Protein AF-A0A966PS85-F1 (afdb_monomer_lite)

Sequence (370 aa):
VWYLRWRVASEVFREHGVLACRRIDIKWQELLPVTHDEASLLFATDIWNHVAYCDAFNFVARSSNVETVVVSPDRNQELSDYRTIINFGLPSQSAKSKLESVLAKISPRPKIVLAGVVQSRAALVAMHLRLGVLPRLWRFSAKLTPQPVDARLRSQLGFSGDSAGGFVEFLSRSISRHLPTVYLEGFNDLLTQTFSENSLTKPPRAIFTNTLLHRSEQFKLWAATFVTRDATKLFSGQHGGGYRVYRYKNWAEIYEHSVADNFLSWSAVANLNKDLSACVQANIKHYKPDFLGNLLVVLGPVTRQQNNFNLGNTHCNSSYYPILKHFLMSLSSETSRSVVVRPKNASAVFKPARVSTEQISEVLGGIKNF

Structure (mmCIF, N/CA/C/O backbone):
data_AF-A0A966PS85-F1
#
_entry.id   AF-A0A966PS85-F1
#
loop_
_atom_site.group_PDB
_atom_site.id
_atom_site.type_symbol
_atom_site.label_atom_id
_atom_site.label_alt_id
_atom_site.label_comp_id
_atom_site.label_asym_id
_atom_site.label_entity_id
_atom_site.label_seq_id
_atom_site.pdbx_PDB_ins_code
_atom_site.Cartn_x
_atom_site.Cartn_y
_atom_site.Cartn_z
_atom_site.occupancy
_atom_site.B_iso_or_equiv
_atom_site.auth_seq_id
_atom_site.auth_comp_id
_atom_site.auth_asym_id
_atom_site.auth_atom_id
_atom_site.pdbx_PDB_model_num
ATOM 1 N N . VAL A 1 1 ? 1.071 -5.052 -12.927 1.00 76.38 1 VAL A N 1
ATOM 2 C CA . VAL A 1 1 ? 2.378 -4.342 -12.950 1.00 76.38 1 VAL A CA 1
ATOM 3 C C . VAL A 1 1 ? 3.387 -5.087 -13.826 1.00 76.38 1 VAL A C 1
ATOM 5 O O . VAL A 1 1 ? 3.696 -4.591 -14.902 1.00 76.38 1 VAL A O 1
ATOM 8 N N . TRP A 1 2 ? 3.837 -6.286 -13.450 1.00 86.81 2 TRP A N 1
ATOM 9 C CA . TRP A 1 2 ? 4.865 -7.041 -14.190 1.00 86.81 2 TRP A CA 1
ATOM 10 C C . TRP A 1 2 ? 4.506 -7.432 -15.627 1.00 86.81 2 TRP A C 1
ATOM 12 O O . TRP A 1 2 ? 5.341 -7.275 -16.512 1.00 86.81 2 TRP A O 1
ATOM 22 N N . TYR A 1 3 ? 3.261 -7.851 -15.877 1.00 87.81 3 TYR A N 1
ATOM 23 C CA . TYR A 1 3 ? 2.811 -8.269 -17.214 1.00 87.81 3 TYR A CA 1
ATOM 24 C C . TYR A 1 3 ? 3.083 -7.223 -18.297 1.00 87.81 3 TYR A C 1
ATOM 26 O O . TYR A 1 3 ? 3.620 -7.552 -19.346 1.00 87.81 3 TYR A O 1
ATOM 34 N N . LEU A 1 4 ? 2.782 -5.951 -18.022 1.00 85.44 4 LEU A N 1
ATOM 35 C CA . LEU A 1 4 ? 3.008 -4.876 -18.983 1.00 85.44 4 LEU A CA 1
ATOM 36 C C . LEU A 1 4 ? 4.489 -4.734 -19.350 1.00 85.44 4 LEU A C 1
ATOM 38 O O . LEU A 1 4 ? 4.809 -4.580 -20.519 1.00 85.44 4 LEU A O 1
ATOM 42 N N . ARG A 1 5 ? 5.392 -4.814 -18.365 1.00 88.88 5 ARG A N 1
ATOM 43 C CA . ARG A 1 5 ? 6.839 -4.681 -18.598 1.00 88.88 5 ARG A CA 1
ATOM 44 C C . ARG A 1 5 ? 7.360 -5.824 -19.449 1.00 88.88 5 ARG A C 1
ATOM 46 O O . ARG A 1 5 ? 8.064 -5.584 -20.421 1.00 88.88 5 ARG A O 1
ATOM 53 N N . TRP A 1 6 ? 6.936 -7.041 -19.120 1.00 92.50 6 TRP A N 1
ATOM 54 C CA . TRP A 1 6 ? 7.235 -8.230 -19.906 1.00 92.50 6 TRP A CA 1
ATOM 55 C C . TRP A 1 6 ? 6.705 -8.124 -21.340 1.00 92.50 6 TRP A C 1
ATOM 57 O O . TRP A 1 6 ? 7.443 -8.397 -22.282 1.00 92.50 6 TRP A O 1
ATOM 67 N N . ARG A 1 7 ? 5.457 -7.671 -21.526 1.00 91.75 7 ARG A N 1
ATOM 68 C CA . ARG A 1 7 ? 4.864 -7.479 -22.858 1.00 91.75 7 ARG A CA 1
ATOM 69 C C . ARG A 1 7 ? 5.585 -6.419 -23.671 1.00 91.75 7 ARG A C 1
ATOM 71 O O . ARG A 1 7 ? 5.927 -6.695 -24.809 1.00 91.75 7 ARG A O 1
ATOM 78 N N . VAL A 1 8 ? 5.842 -5.245 -23.098 1.00 90.19 8 VAL A N 1
ATOM 79 C CA . VAL A 1 8 ? 6.572 -4.171 -23.786 1.00 90.19 8 VAL A CA 1
ATOM 80 C C . VAL A 1 8 ? 7.970 -4.646 -24.176 1.00 90.19 8 VAL A C 1
ATOM 82 O O . VAL A 1 8 ? 8.358 -4.488 -25.325 1.00 90.19 8 VAL A O 1
ATOM 85 N N . ALA A 1 9 ? 8.695 -5.299 -23.264 1.00 91.25 9 ALA A N 1
ATOM 86 C CA . ALA A 1 9 ? 9.996 -5.888 -23.569 1.00 91.25 9 ALA A CA 1
ATOM 87 C C . ALA A 1 9 ? 9.921 -6.932 -24.697 1.00 91.25 9 ALA A C 1
ATOM 89 O O . ALA A 1 9 ? 10.788 -6.955 -25.566 1.00 91.25 9 ALA A O 1
ATOM 90 N N . SER A 1 10 ? 8.868 -7.755 -24.706 1.00 92.38 10 SER A N 1
ATOM 91 C CA . SER A 1 10 ? 8.615 -8.756 -25.750 1.00 92.38 10 SER A CA 1
ATOM 92 C C . SER A 1 10 ? 8.385 -8.125 -27.120 1.00 92.38 10 SER A C 1
ATOM 94 O O . SER A 1 10 ? 8.982 -8.575 -28.092 1.00 92.38 10 SER A O 1
ATOM 96 N N . GLU A 1 11 ? 7.566 -7.073 -27.204 1.00 93.94 11 GLU A N 1
ATOM 97 C CA . GLU A 1 11 ? 7.321 -6.369 -28.470 1.00 93.94 11 GLU A CA 1
ATOM 98 C C . GLU A 1 11 ? 8.575 -5.643 -28.967 1.00 93.94 11 GLU A C 1
ATOM 100 O O . GLU A 1 11 ? 8.929 -5.775 -30.134 1.00 93.94 11 GLU A O 1
ATOM 105 N N . VAL A 1 12 ? 9.305 -4.957 -28.080 1.00 91.69 12 VAL A N 1
ATOM 106 C CA . VAL A 1 12 ? 10.559 -4.273 -28.443 1.00 91.69 12 VAL A CA 1
ATOM 107 C C . VAL A 1 12 ? 11.591 -5.272 -28.965 1.00 91.69 12 VAL A C 1
ATOM 109 O O . VAL A 1 12 ? 12.225 -5.019 -29.986 1.00 91.69 12 VAL A O 1
ATOM 112 N N . PHE A 1 13 ? 11.746 -6.423 -28.305 1.00 92.12 13 PHE A N 1
ATOM 113 C CA . PHE A 1 13 ? 12.649 -7.473 -28.772 1.00 92.12 13 PHE A CA 1
ATOM 114 C C . PHE A 1 13 ? 12.192 -8.073 -30.107 1.00 92.12 13 PHE A C 1
ATOM 116 O O . PHE A 1 13 ? 13.017 -8.321 -30.982 1.00 92.12 13 PHE A O 1
ATOM 123 N N . ARG A 1 14 ? 10.883 -8.276 -30.295 1.00 93.81 14 ARG A N 1
ATOM 124 C CA . ARG A 1 14 ? 10.322 -8.764 -31.561 1.00 93.81 14 ARG A CA 1
ATOM 125 C C . ARG A 1 14 ? 10.614 -7.806 -32.719 1.00 93.81 14 ARG A C 1
ATOM 127 O O . ARG A 1 14 ? 10.895 -8.269 -33.818 1.00 93.81 14 ARG A O 1
ATOM 134 N N . GLU A 1 15 ? 10.516 -6.499 -32.489 1.00 96.00 15 GLU A N 1
ATOM 135 C CA . GLU A 1 15 ? 10.676 -5.477 -33.532 1.00 96.00 15 GLU A CA 1
ATOM 136 C C . GLU A 1 15 ? 12.133 -5.118 -33.817 1.00 96.00 15 GLU A C 1
ATOM 138 O O . GLU A 1 15 ? 12.486 -4.855 -34.965 1.00 96.00 15 GLU A O 1
ATOM 143 N N . HIS A 1 16 ? 12.982 -5.111 -32.790 1.00 92.44 16 HIS A N 1
ATOM 144 C CA . HIS A 1 16 ? 14.336 -4.563 -32.888 1.00 92.44 16 HIS A CA 1
ATOM 145 C C . HIS A 1 16 ? 15.448 -5.567 -32.561 1.00 92.44 16 HIS A C 1
ATOM 147 O O . HIS A 1 16 ? 16.625 -5.234 -32.685 1.00 92.44 16 HIS A O 1
ATOM 153 N N . GLY A 1 17 ? 15.106 -6.790 -32.154 1.00 90.12 17 GLY A N 1
ATOM 154 C CA . GLY A 1 17 ? 16.074 -7.795 -31.729 1.00 90.12 17 GLY A CA 1
ATOM 155 C C . GLY A 1 17 ? 16.783 -7.424 -30.424 1.00 90.12 17 GLY A C 1
ATOM 156 O O . GLY A 1 17 ? 16.231 -6.753 -29.549 1.00 90.12 17 GLY A O 1
ATOM 157 N N . VAL A 1 18 ? 18.019 -7.905 -30.268 1.00 87.12 18 VAL A N 1
ATOM 158 C CA . VAL A 1 18 ? 18.845 -7.615 -29.087 1.00 87.12 18 VAL A CA 1
ATOM 159 C C . VAL A 1 18 ? 19.275 -6.149 -29.113 1.00 87.12 18 VAL A C 1
ATOM 161 O O . VAL A 1 18 ? 19.937 -5.704 -30.046 1.00 87.12 18 VAL A O 1
ATOM 164 N N . LEU A 1 19 ? 18.951 -5.418 -28.047 1.00 83.44 19 LEU A N 1
ATOM 165 C CA . LEU A 1 19 ? 19.358 -4.029 -27.845 1.00 83.44 19 LEU A CA 1
ATOM 166 C C . LEU A 1 19 ? 20.287 -3.904 -26.637 1.00 83.44 19 LEU A C 1
ATOM 168 O O . LEU A 1 19 ? 20.147 -4.630 -25.653 1.00 83.44 19 LEU A O 1
ATOM 172 N N . ALA A 1 20 ? 21.193 -2.928 -26.682 1.00 79.12 20 ALA A N 1
ATOM 173 C CA . ALA A 1 20 ? 21.938 -2.507 -25.502 1.00 79.12 20 ALA A CA 1
ATOM 174 C C . ALA A 1 20 ? 21.003 -1.738 -24.549 1.00 79.12 20 ALA A C 1
ATOM 176 O O . ALA A 1 20 ? 20.472 -0.682 -24.894 1.00 79.12 20 ALA A O 1
ATOM 177 N N . CYS A 1 21 ? 20.809 -2.254 -23.337 1.00 78.00 21 CYS A N 1
ATOM 178 C CA . CYS A 1 21 ? 19.965 -1.675 -22.300 1.00 78.00 21 CYS A CA 1
ATOM 179 C C . CYS A 1 21 ? 20.861 -1.186 -21.164 1.00 78.00 21 CYS A C 1
ATOM 181 O O . CYS A 1 21 ? 21.343 -1.957 -20.337 1.00 78.00 21 CYS A O 1
ATOM 183 N N . ARG A 1 22 ? 21.096 0.124 -21.128 1.00 83.25 22 ARG A N 1
ATOM 184 C CA . ARG A 1 22 ? 21.900 0.750 -20.077 1.00 83.25 22 ARG A CA 1
ATOM 185 C C . ARG A 1 22 ? 21.220 0.568 -18.722 1.00 83.25 22 ARG A C 1
ATOM 187 O O . ARG A 1 22 ? 20.099 1.038 -18.531 1.00 83.25 22 ARG A O 1
ATOM 194 N N . ARG A 1 23 ? 21.898 -0.075 -17.773 1.00 84.56 23 ARG A N 1
ATOM 195 C CA . ARG A 1 23 ? 21.394 -0.297 -16.410 1.00 84.56 23 ARG A CA 1
ATOM 196 C C . ARG A 1 23 ? 22.033 0.716 -15.464 1.00 84.56 23 ARG A C 1
ATOM 198 O O . ARG A 1 23 ? 23.234 0.932 -15.536 1.00 84.56 23 ARG A O 1
ATOM 205 N N . ILE A 1 24 ? 21.245 1.346 -14.596 1.00 83.81 24 ILE A N 1
ATOM 206 C CA . ILE A 1 24 ? 21.790 2.224 -13.547 1.00 83.81 24 ILE A CA 1
ATOM 207 C C . ILE A 1 24 ? 22.489 1.357 -12.492 1.00 83.81 24 ILE A C 1
ATOM 209 O O . ILE A 1 24 ? 21.973 0.290 -12.150 1.00 83.81 24 ILE A O 1
ATOM 213 N N . ASP A 1 25 ? 23.631 1.822 -11.984 1.00 82.12 25 ASP A N 1
ATOM 214 C CA . ASP A 1 25 ? 24.344 1.185 -10.873 1.00 82.12 25 ASP A CA 1
ATOM 215 C C . ASP A 1 25 ? 23.586 1.361 -9.548 1.00 82.12 25 ASP A C 1
ATOM 217 O O . ASP A 1 25 ? 23.755 2.353 -8.839 1.00 82.12 25 ASP A O 1
ATOM 221 N N . ILE A 1 26 ? 22.705 0.407 -9.249 1.00 81.81 26 ILE A N 1
ATOM 222 C CA . ILE A 1 26 ? 21.921 0.350 -8.015 1.00 81.81 26 ILE A CA 1
ATOM 223 C C . ILE A 1 26 ? 22.060 -1.031 -7.385 1.00 81.81 26 ILE A C 1
ATOM 225 O O . ILE A 1 26 ? 21.841 -2.062 -8.036 1.00 81.81 26 ILE A O 1
ATOM 229 N N . LYS A 1 27 ? 22.382 -1.069 -6.090 1.00 85.62 27 LYS A N 1
ATOM 230 C CA . LYS A 1 27 ? 22.511 -2.344 -5.380 1.00 85.62 27 LYS A CA 1
ATOM 231 C C . LYS A 1 27 ? 21.142 -2.991 -5.213 1.00 85.62 27 LYS A C 1
ATOM 233 O O . LYS A 1 27 ? 20.129 -2.325 -5.010 1.00 85.62 27 LYS A O 1
ATOM 238 N N . TRP A 1 28 ? 21.103 -4.322 -5.196 1.00 87.50 28 TRP A N 1
ATOM 239 C CA . TRP A 1 28 ? 19.849 -5.049 -4.974 1.00 87.50 28 TRP A CA 1
ATOM 240 C C . TRP A 1 28 ? 19.178 -4.661 -3.642 1.00 87.50 28 TRP A C 1
ATOM 242 O O . TRP A 1 28 ? 17.966 -4.453 -3.596 1.00 87.50 28 TRP A O 1
ATOM 252 N N . GLN A 1 29 ? 19.977 -4.449 -2.593 1.00 88.50 29 GLN A N 1
ATOM 253 C CA . GLN A 1 29 ? 19.512 -3.933 -1.302 1.00 88.50 29 GLN A CA 1
ATOM 254 C C . GLN A 1 29 ? 18.800 -2.576 -1.417 1.00 88.50 29 GLN A C 1
ATOM 256 O O . GLN A 1 29 ? 17.810 -2.323 -0.733 1.00 88.50 29 GLN A O 1
ATOM 261 N N . GLU A 1 30 ? 19.301 -1.689 -2.274 1.00 82.56 30 GLU A N 1
ATOM 262 C CA . GLU A 1 30 ? 18.762 -0.341 -2.460 1.00 82.56 30 GLU A CA 1
ATOM 263 C C . GLU A 1 30 ? 17.450 -0.371 -3.252 1.00 82.56 30 GLU A C 1
ATOM 265 O O . GLU A 1 30 ? 16.569 0.449 -3.024 1.00 82.56 30 GLU A O 1
ATOM 270 N N . LEU A 1 31 ? 17.264 -1.358 -4.124 1.00 84.38 31 LEU A N 1
ATOM 271 C CA . LEU A 1 31 ? 16.041 -1.516 -4.909 1.00 84.38 31 LEU A CA 1
ATOM 272 C C . LEU A 1 31 ? 14.860 -2.090 -4.107 1.00 84.38 31 LEU A C 1
ATOM 274 O O . LEU A 1 31 ? 13.700 -1.875 -4.475 1.00 84.38 31 LEU A O 1
ATOM 278 N N . LEU A 1 32 ? 15.139 -2.869 -3.059 1.00 88.56 32 LEU A N 1
ATOM 279 C CA . LEU A 1 32 ? 14.120 -3.647 -2.360 1.00 88.56 32 LEU A CA 1
ATOM 280 C C . LEU A 1 32 ? 13.288 -2.803 -1.388 1.00 88.56 32 LEU A C 1
ATOM 282 O O . LEU A 1 32 ? 13.868 -2.179 -0.497 1.00 88.56 32 LEU A O 1
ATOM 286 N N . PRO A 1 33 ? 11.945 -2.821 -1.493 1.00 88.00 33 PRO A N 1
ATOM 287 C CA . PRO A 1 33 ? 11.085 -2.224 -0.479 1.00 88.00 33 PRO A CA 1
ATOM 288 C C . PRO A 1 33 ? 11.189 -2.969 0.857 1.00 88.00 33 PRO A C 1
ATOM 290 O O . PRO A 1 33 ? 11.383 -4.185 0.895 1.00 88.00 33 PRO A O 1
ATOM 293 N N . VAL A 1 34 ? 10.971 -2.261 1.962 1.00 88.56 34 VAL A N 1
ATOM 294 C CA . VAL A 1 34 ? 10.773 -2.863 3.283 1.00 88.56 34 VAL A CA 1
ATOM 295 C C . VAL A 1 34 ? 9.351 -3.394 3.409 1.00 88.56 34 VAL A C 1
ATOM 297 O O . VAL A 1 34 ? 9.162 -4.543 3.790 1.00 88.56 34 VAL A O 1
ATOM 300 N N . THR A 1 35 ? 8.345 -2.590 3.049 1.00 87.12 35 THR A N 1
ATOM 301 C CA . THR A 1 35 ? 6.915 -2.894 3.255 1.00 87.12 35 THR A CA 1
ATOM 302 C C . THR A 1 35 ? 6.120 -2.926 1.947 1.00 87.12 35 THR A C 1
ATOM 304 O O . THR A 1 35 ? 6.597 -2.488 0.899 1.00 87.12 35 THR A O 1
ATOM 307 N N . HIS A 1 36 ? 4.867 -3.398 1.990 1.00 86.62 36 HIS A N 1
ATOM 308 C CA . HIS A 1 36 ? 3.963 -3.270 0.841 1.00 86.62 36 HIS A CA 1
ATOM 309 C C . HIS A 1 36 ? 3.667 -1.802 0.485 1.00 86.62 36 HIS A C 1
ATOM 311 O O . HIS A 1 36 ? 3.583 -1.474 -0.699 1.00 86.62 36 HIS A O 1
ATOM 317 N N . ASP A 1 37 ? 3.513 -0.909 1.472 1.00 78.94 37 ASP A N 1
ATOM 318 C CA . ASP A 1 37 ? 3.241 0.509 1.188 1.00 78.94 37 ASP A CA 1
ATOM 319 C C . ASP A 1 37 ? 4.442 1.165 0.489 1.00 78.94 37 ASP A C 1
ATOM 321 O O . ASP A 1 37 ? 4.257 1.859 -0.513 1.00 78.94 37 ASP A O 1
ATOM 325 N N . GLU A 1 38 ? 5.672 0.853 0.923 1.00 81.25 38 GLU A N 1
ATOM 326 C CA . GLU A 1 38 ? 6.893 1.246 0.209 1.00 81.25 38 GLU A CA 1
ATOM 327 C C . GLU A 1 38 ? 6.918 0.694 -1.210 1.00 81.25 38 GLU A C 1
ATOM 329 O O . GLU A 1 38 ? 7.152 1.454 -2.147 1.00 81.25 38 GLU A O 1
ATOM 334 N N . ALA A 1 39 ? 6.610 -0.591 -1.393 1.00 83.69 39 ALA A N 1
ATOM 335 C CA . ALA A 1 39 ? 6.559 -1.203 -2.716 1.00 83.69 39 ALA A CA 1
ATOM 336 C C . ALA A 1 39 ? 5.582 -0.464 -3.643 1.00 83.69 39 ALA A C 1
ATOM 338 O O . ALA A 1 39 ? 5.932 -0.128 -4.772 1.00 83.69 39 ALA A O 1
ATOM 339 N N . SER A 1 40 ? 4.384 -0.131 -3.150 1.00 76.56 40 SER A N 1
ATOM 340 C CA . SER A 1 40 ? 3.371 0.598 -3.923 1.00 76.56 40 SER A CA 1
ATOM 341 C C . SER A 1 40 ? 3.848 1.983 -4.384 1.00 76.56 40 SER A C 1
ATOM 343 O O . SER A 1 40 ? 3.501 2.433 -5.479 1.00 76.56 40 SER A O 1
ATOM 345 N N . LEU A 1 41 ? 4.687 2.639 -3.578 1.00 75.12 41 LEU A N 1
ATOM 346 C CA . LEU A 1 41 ? 5.268 3.943 -3.874 1.00 75.12 41 LEU A CA 1
ATOM 347 C C . LEU A 1 41 ? 6.494 3.823 -4.789 1.00 75.12 41 LEU A C 1
ATOM 349 O O . LEU A 1 41 ? 6.627 4.617 -5.720 1.00 75.12 41 LEU A O 1
ATOM 353 N N . LEU A 1 42 ? 7.361 2.829 -4.571 1.00 76.25 42 LEU A N 1
ATOM 354 C CA . LEU A 1 42 ? 8.529 2.554 -5.411 1.00 76.25 42 LEU A CA 1
ATOM 355 C C . LEU A 1 42 ? 8.130 2.116 -6.818 1.00 76.25 42 LEU A C 1
ATOM 357 O O . LEU A 1 42 ? 8.712 2.597 -7.777 1.00 76.25 42 LEU A O 1
ATOM 361 N N . PHE A 1 43 ? 7.094 1.292 -6.991 1.00 76.00 43 PHE A N 1
ATOM 362 C CA . PHE A 1 43 ? 6.655 0.850 -8.326 1.00 76.00 43 PHE A CA 1
ATOM 363 C C . PHE A 1 43 ? 6.172 1.991 -9.211 1.00 76.00 43 PHE A C 1
ATOM 365 O O . PHE A 1 43 ? 6.135 1.861 -10.440 1.00 76.00 43 PHE A O 1
ATOM 372 N N . ALA A 1 44 ? 5.808 3.116 -8.602 1.00 71.19 44 ALA A N 1
ATOM 373 C CA . ALA A 1 44 ? 5.544 4.310 -9.356 1.00 71.19 44 ALA A CA 1
ATOM 374 C C . ALA A 1 44 ? 6.842 4.914 -9.908 1.00 71.19 44 ALA A C 1
ATOM 376 O O . ALA A 1 44 ? 6.738 5.528 -10.960 1.00 71.19 44 ALA A O 1
ATOM 377 N N . THR A 1 45 ? 8.002 4.847 -9.236 1.00 73.31 45 THR A N 1
ATOM 378 C CA . THR A 1 45 ? 9.223 5.651 -9.511 1.00 73.31 45 THR A CA 1
ATOM 379 C C . THR A 1 45 ? 9.947 5.273 -10.792 1.00 73.31 45 THR A C 1
ATOM 381 O O . THR A 1 45 ? 9.899 4.131 -11.243 1.00 73.31 45 THR A O 1
ATOM 384 N N . ASP A 1 46 ? 10.631 6.245 -11.392 1.00 76.56 46 ASP A N 1
ATOM 385 C CA . ASP A 1 46 ? 11.340 6.037 -12.654 1.00 76.56 46 ASP A CA 1
ATOM 386 C C . ASP A 1 46 ? 12.537 5.097 -12.462 1.00 76.56 46 ASP A C 1
ATOM 388 O O . ASP A 1 46 ? 12.724 4.204 -13.279 1.00 76.56 46 ASP A O 1
ATOM 392 N N . ILE A 1 47 ? 13.261 5.214 -11.341 1.00 79.56 47 ILE A N 1
ATOM 393 C CA . ILE A 1 47 ? 14.392 4.339 -10.985 1.00 79.56 47 ILE A CA 1
ATOM 394 C C . ILE A 1 47 ? 13.948 2.876 -10.896 1.00 79.56 47 ILE A C 1
ATOM 396 O O . ILE A 1 47 ? 14.532 2.004 -11.538 1.00 79.56 47 ILE A O 1
ATOM 400 N N . TRP A 1 48 ? 12.878 2.593 -10.148 1.00 83.00 48 TRP A N 1
ATOM 401 C CA . TRP A 1 48 ? 12.392 1.222 -10.022 1.00 83.00 48 TRP A CA 1
ATOM 402 C C . TRP A 1 48 ? 11.869 0.693 -11.362 1.00 83.00 48 TRP A C 1
ATOM 404 O O . TRP A 1 48 ? 12.145 -0.445 -11.740 1.00 83.00 48 TRP A O 1
ATOM 414 N N . ASN A 1 49 ? 11.138 1.528 -12.112 1.00 83.25 49 ASN A N 1
ATOM 415 C CA . ASN A 1 49 ? 10.634 1.159 -13.434 1.00 83.25 49 ASN A CA 1
ATOM 416 C C . ASN A 1 49 ? 11.759 0.861 -14.422 1.00 83.25 49 ASN A C 1
ATOM 418 O O . ASN A 1 49 ? 11.646 -0.119 -15.150 1.00 83.25 49 ASN A O 1
ATOM 422 N N . HIS A 1 50 ? 12.821 1.669 -14.429 1.00 86.12 50 HIS A N 1
ATOM 423 C CA . HIS A 1 50 ? 14.013 1.461 -15.248 1.00 86.12 50 HIS A CA 1
ATOM 424 C C . HIS A 1 50 ? 14.570 0.060 -15.026 1.00 86.12 50 HIS A C 1
ATOM 426 O O . HIS A 1 50 ? 14.634 -0.732 -15.961 1.00 86.12 50 HIS A O 1
ATOM 432 N N . VAL A 1 51 ? 14.848 -0.283 -13.765 1.00 87.94 51 VAL A N 1
ATOM 433 C CA . VAL A 1 51 ? 15.372 -1.604 -13.405 1.00 87.94 51 VAL A CA 1
ATOM 434 C C . VAL A 1 51 ? 14.413 -2.724 -13.809 1.00 87.94 51 VAL A C 1
ATOM 436 O O . VAL A 1 51 ? 14.839 -3.719 -14.386 1.00 87.94 51 VAL A O 1
ATOM 439 N N . ALA A 1 52 ? 13.115 -2.552 -13.566 1.00 89.25 52 ALA A N 1
ATOM 440 C CA . ALA A 1 52 ? 12.111 -3.554 -13.901 1.00 89.25 52 ALA A CA 1
ATOM 441 C C . ALA A 1 52 ? 11.960 -3.782 -15.422 1.00 89.25 52 ALA A C 1
ATOM 443 O O . ALA A 1 52 ? 11.681 -4.904 -15.844 1.00 89.25 52 ALA A O 1
ATOM 444 N N . TYR A 1 53 ? 12.136 -2.746 -16.253 1.00 89.62 53 TYR A N 1
ATOM 445 C CA . TYR A 1 53 ? 12.173 -2.887 -17.714 1.00 89.62 53 TYR A CA 1
ATOM 446 C C . TYR A 1 53 ? 13.482 -3.522 -18.197 1.00 89.62 53 TYR A C 1
ATOM 448 O O . TYR A 1 53 ? 13.421 -4.376 -19.079 1.00 89.62 53 TYR A O 1
ATOM 456 N N . CYS A 1 54 ? 14.633 -3.179 -17.602 1.00 89.75 54 CYS A N 1
ATOM 457 C CA . CYS A 1 54 ? 15.902 -3.862 -17.878 1.00 89.75 54 CYS A CA 1
ATOM 458 C C . CYS A 1 54 ? 15.792 -5.364 -17.581 1.00 89.75 54 CYS A C 1
ATOM 460 O O . CYS A 1 54 ? 16.120 -6.187 -18.430 1.00 89.75 54 CYS A O 1
ATOM 462 N N . ASP A 1 55 ? 15.268 -5.726 -16.405 1.00 89.88 55 ASP A N 1
ATOM 463 C CA . ASP A 1 55 ? 15.103 -7.123 -15.996 1.00 89.88 55 ASP A CA 1
ATOM 464 C C . ASP A 1 55 ? 14.129 -7.869 -16.936 1.00 89.88 55 ASP A C 1
ATOM 466 O O . ASP A 1 55 ? 14.391 -9.010 -17.321 1.00 89.88 55 ASP A O 1
ATOM 470 N N . ALA A 1 56 ? 13.043 -7.218 -17.378 1.00 92.19 56 ALA A N 1
ATOM 471 C CA . ALA A 1 56 ? 12.114 -7.782 -18.361 1.00 92.19 56 ALA A CA 1
ATOM 472 C C . ALA A 1 56 ? 12.755 -7.998 -19.740 1.00 92.19 56 ALA A C 1
ATOM 474 O O . ALA A 1 56 ? 12.563 -9.052 -20.346 1.00 92.19 56 ALA A O 1
ATOM 475 N N . PHE A 1 57 ? 13.520 -7.023 -20.234 1.00 91.44 57 PHE A N 1
ATOM 476 C CA . PHE A 1 57 ? 14.188 -7.120 -21.530 1.00 91.44 57 PHE A CA 1
ATOM 477 C C . PHE A 1 57 ? 15.284 -8.185 -21.525 1.00 91.44 57 PHE A C 1
ATOM 479 O O . PHE A 1 57 ? 15.312 -9.024 -22.422 1.00 91.44 57 PHE A O 1
ATOM 486 N N . ASN A 1 58 ? 16.109 -8.232 -20.476 1.00 88.94 58 ASN A N 1
ATOM 487 C CA . ASN A 1 58 ? 17.135 -9.264 -20.306 1.00 88.94 58 ASN A CA 1
ATOM 488 C C . ASN A 1 58 ? 16.524 -10.670 -20.270 1.00 88.94 58 ASN A C 1
ATOM 490 O O . ASN A 1 58 ? 17.057 -11.597 -20.880 1.00 88.94 58 ASN A O 1
ATOM 494 N N . PHE A 1 59 ? 15.378 -10.824 -19.599 1.00 90.81 59 PHE A N 1
ATOM 495 C CA . PHE A 1 59 ? 14.650 -12.089 -19.570 1.00 90.81 59 PHE A CA 1
ATOM 496 C C . PHE A 1 59 ? 14.185 -12.522 -20.970 1.00 90.81 59 PHE A C 1
ATOM 498 O O . PHE A 1 59 ? 14.418 -13.660 -21.372 1.00 90.81 59 PHE A O 1
ATOM 505 N N . VAL A 1 60 ? 13.548 -11.618 -21.721 1.00 91.44 60 VAL A N 1
ATOM 506 C CA . VAL A 1 60 ? 13.009 -11.907 -23.062 1.00 91.44 60 VAL A CA 1
ATOM 507 C C . VAL A 1 60 ? 14.126 -12.173 -24.074 1.00 91.44 60 VAL A C 1
ATOM 509 O O . VAL A 1 60 ? 14.055 -13.150 -24.816 1.00 91.44 60 VAL A O 1
ATOM 512 N N . ALA A 1 61 ? 15.160 -11.331 -24.096 1.00 88.94 61 ALA A N 1
ATOM 513 C CA . ALA A 1 61 ? 16.247 -11.410 -25.068 1.00 88.94 61 ALA A CA 1
ATOM 514 C C . ALA A 1 61 ? 17.214 -12.579 -24.810 1.00 88.94 61 ALA A C 1
ATOM 516 O O . ALA A 1 61 ? 18.080 -12.838 -25.643 1.00 88.94 61 ALA A O 1
ATOM 517 N N . ARG A 1 62 ? 17.100 -13.262 -23.655 1.00 83.25 62 ARG A N 1
ATOM 518 C CA . ARG A 1 62 ? 18.011 -14.333 -23.199 1.00 83.25 62 ARG A CA 1
ATOM 519 C C . ARG A 1 62 ? 19.494 -13.942 -23.289 1.00 83.25 62 ARG A C 1
ATOM 521 O O . ARG A 1 62 ? 20.351 -14.791 -23.511 1.00 83.25 62 ARG A O 1
ATOM 528 N N . SER A 1 63 ? 19.792 -12.654 -23.135 1.00 67.88 63 SER A N 1
ATOM 529 C CA . SER A 1 63 ? 21.132 -12.096 -23.302 1.00 67.88 63 SER A CA 1
ATOM 530 C C . SER A 1 63 ? 21.682 -11.617 -21.964 1.00 67.88 63 SER A C 1
ATOM 532 O O . SER A 1 63 ? 21.004 -10.901 -21.228 1.00 67.88 63 SER A O 1
ATOM 534 N N . SER A 1 64 ? 22.929 -11.988 -21.673 1.00 56.75 64 SER A N 1
ATOM 535 C CA . SER A 1 64 ? 23.736 -11.453 -20.569 1.00 56.75 64 SER A CA 1
ATOM 536 C C . SER A 1 64 ? 24.572 -10.230 -20.974 1.00 56.75 64 SER A C 1
ATOM 538 O O . SER A 1 64 ? 25.131 -9.564 -20.110 1.00 56.75 64 SER A O 1
ATOM 540 N N . ASN A 1 65 ? 24.663 -9.904 -22.271 1.00 53.62 65 ASN A N 1
ATOM 541 C CA . ASN A 1 65 ? 25.639 -8.945 -22.827 1.00 53.62 65 ASN A CA 1
ATOM 542 C C . ASN A 1 65 ? 25.212 -7.469 -22.755 1.00 53.62 65 ASN A C 1
ATOM 544 O O . ASN A 1 65 ? 25.697 -6.634 -23.514 1.00 53.62 65 ASN A O 1
ATOM 548 N N . VAL A 1 66 ? 24.258 -7.134 -21.894 1.00 53.72 66 VAL A N 1
ATOM 549 C CA . VAL A 1 66 ? 23.485 -5.895 -22.041 1.00 53.72 66 VAL A CA 1
ATOM 550 C C . VAL A 1 66 ? 23.917 -4.800 -21.057 1.00 53.72 66 VAL A C 1
ATOM 552 O O . VAL A 1 66 ? 23.622 -3.625 -21.268 1.00 53.72 66 VAL A O 1
ATOM 555 N N . GLU A 1 67 ? 24.668 -5.132 -20.011 1.00 60.59 67 GLU A N 1
ATOM 556 C CA . GLU A 1 67 ? 24.915 -4.200 -18.912 1.00 60.59 67 GLU A CA 1
ATOM 557 C C . GLU A 1 67 ? 26.096 -3.262 -19.191 1.00 60.59 67 GLU A C 1
ATOM 559 O O . GLU A 1 67 ? 27.165 -3.361 -18.597 1.00 60.59 67 GLU A O 1
ATOM 564 N N . THR A 1 68 ? 25.888 -2.263 -20.055 1.00 62.59 68 THR A N 1
ATOM 565 C CA . THR A 1 68 ? 26.612 -1.002 -19.847 1.00 62.59 68 THR A CA 1
ATOM 566 C C . THR A 1 68 ? 26.047 -0.379 -18.575 1.00 62.59 68 THR A C 1
ATOM 568 O O . THR A 1 68 ? 24.949 0.189 -18.585 1.00 62.59 68 THR A O 1
ATOM 571 N N . VAL A 1 69 ? 26.771 -0.550 -17.471 1.00 74.44 69 VAL A N 1
ATOM 572 C CA . VAL A 1 69 ? 26.420 0.040 -16.181 1.00 74.44 69 VAL A CA 1
ATOM 573 C C . VAL A 1 69 ? 26.676 1.541 -16.252 1.00 74.44 69 VAL A C 1
ATOM 575 O O . VAL A 1 69 ? 27.792 1.992 -16.504 1.00 74.44 69 VAL A O 1
ATOM 578 N N . VAL A 1 70 ? 25.621 2.326 -16.060 1.00 76.44 70 VAL A N 1
ATOM 579 C CA . VAL A 1 70 ? 25.705 3.780 -15.965 1.00 76.44 70 VAL A CA 1
ATOM 580 C C . VAL A 1 70 ? 25.839 4.137 -14.496 1.00 76.44 70 VAL A C 1
ATOM 582 O O . VAL A 1 70 ? 24.880 4.026 -13.728 1.00 76.44 70 VAL A O 1
ATOM 585 N N . VAL A 1 71 ? 27.032 4.588 -14.118 1.00 74.94 71 VAL A N 1
ATOM 586 C CA . VAL A 1 71 ? 27.272 5.178 -12.802 1.00 74.94 71 VAL A CA 1
ATOM 587 C C . VAL A 1 71 ? 26.666 6.579 -12.802 1.00 74.94 71 VAL A C 1
ATOM 589 O O . VAL A 1 71 ? 27.035 7.426 -13.614 1.00 74.94 71 VAL A O 1
ATOM 592 N N . SER A 1 72 ? 25.704 6.822 -11.914 1.00 69.12 72 SER A N 1
ATOM 593 C CA . SER A 1 72 ? 25.069 8.130 -11.748 1.00 69.12 72 SER A CA 1
ATOM 594 C C . SER A 1 72 ? 24.909 8.430 -10.256 1.00 69.12 72 SER A C 1
ATOM 596 O O . SER A 1 72 ? 23.916 8.012 -9.655 1.00 69.12 72 SER A O 1
ATOM 598 N N . PRO A 1 73 ? 25.877 9.141 -9.643 1.00 68.69 73 PRO A N 1
ATOM 599 C CA . PRO A 1 73 ? 25.815 9.513 -8.229 1.00 68.69 73 PRO A CA 1
ATOM 600 C C . PRO A 1 73 ? 24.517 10.252 -7.867 1.00 68.69 73 PRO A C 1
ATOM 602 O O . PRO A 1 73 ? 23.894 9.937 -6.855 1.00 68.69 73 PRO A O 1
ATOM 605 N N . ASP A 1 74 ? 24.045 11.138 -8.750 1.00 67.75 74 ASP A N 1
ATOM 606 C CA . ASP A 1 74 ? 22.810 11.914 -8.566 1.00 67.75 74 ASP A CA 1
ATOM 607 C C . ASP A 1 74 ? 21.562 11.030 -8.409 1.00 67.75 74 ASP A C 1
ATOM 609 O O . ASP A 1 74 ? 20.669 11.334 -7.619 1.00 67.75 74 ASP A O 1
ATOM 613 N N . ARG A 1 75 ? 21.488 9.902 -9.130 1.00 66.62 75 ARG A N 1
ATOM 614 C CA . ARG A 1 75 ? 20.346 8.972 -9.055 1.00 66.62 75 ARG A CA 1
ATOM 615 C C . ARG A 1 75 ? 20.353 8.140 -7.778 1.00 66.62 75 ARG A C 1
ATOM 617 O O . ARG A 1 75 ? 19.285 7.848 -7.238 1.00 66.62 75 ARG A O 1
ATOM 624 N N . ASN A 1 76 ? 21.538 7.790 -7.282 1.00 67.69 76 ASN A N 1
ATOM 625 C CA . ASN A 1 76 ? 21.680 7.099 -6.001 1.00 67.69 76 ASN A CA 1
ATOM 626 C C . ASN A 1 76 ? 21.281 8.028 -4.847 1.00 67.69 76 ASN A C 1
ATOM 628 O O . ASN A 1 76 ? 20.581 7.602 -3.924 1.00 67.69 76 ASN A O 1
ATOM 632 N N . GLN A 1 77 ? 21.625 9.314 -4.959 1.00 68.44 77 GLN A N 1
ATOM 633 C CA . GLN A 1 77 ? 21.172 10.343 -4.031 1.00 68.44 77 GLN A CA 1
ATOM 634 C C . GLN A 1 77 ? 19.649 10.543 -4.098 1.00 68.44 77 GLN A C 1
ATOM 636 O O . GLN A 1 77 ? 19.008 10.518 -3.055 1.00 68.44 77 GLN A O 1
ATOM 641 N N . GLU A 1 78 ? 19.043 10.619 -5.292 1.00 68.94 78 GLU A N 1
ATOM 642 C CA . GLU A 1 78 ? 17.583 10.767 -5.460 1.00 68.94 78 GLU A CA 1
ATOM 643 C C . GLU A 1 78 ? 16.800 9.653 -4.749 1.00 68.94 78 GLU A C 1
ATOM 645 O O . GLU A 1 78 ? 15.825 9.925 -4.049 1.00 68.94 78 GLU A O 1
ATOM 650 N N . LEU A 1 79 ? 17.221 8.390 -4.896 1.00 69.25 79 LEU A N 1
ATOM 651 C CA . LEU A 1 79 ? 16.568 7.275 -4.210 1.00 69.25 79 LEU A CA 1
ATOM 652 C C . LEU A 1 79 ? 16.775 7.343 -2.694 1.00 69.25 79 LEU A C 1
ATOM 654 O O . LEU A 1 79 ? 15.830 7.106 -1.945 1.00 69.25 79 LEU A O 1
ATOM 658 N N . SER A 1 80 ? 17.988 7.660 -2.240 1.00 70.38 80 SER A N 1
ATOM 659 C CA . SER A 1 80 ? 18.289 7.815 -0.815 1.00 70.38 80 SER A CA 1
ATOM 660 C C . SER A 1 80 ? 17.455 8.934 -0.184 1.00 70.38 80 SER A C 1
ATOM 662 O O . SER A 1 80 ? 16.774 8.703 0.815 1.00 70.38 80 SER A O 1
ATOM 664 N N . ASP A 1 81 ? 17.417 10.109 -0.812 1.00 70.12 81 ASP A N 1
ATOM 665 C CA . ASP A 1 81 ? 16.621 11.265 -0.390 1.00 70.12 81 ASP A CA 1
ATOM 666 C C . ASP A 1 81 ? 15.131 10.940 -0.393 1.00 70.12 81 ASP A C 1
ATOM 668 O O . ASP A 1 81 ? 14.404 11.222 0.556 1.00 70.12 81 ASP A O 1
ATOM 672 N N . TYR A 1 82 ? 14.661 10.248 -1.428 1.00 65.44 82 TYR A N 1
ATOM 673 C CA . TYR A 1 82 ? 13.286 9.774 -1.487 1.00 65.44 82 TYR A CA 1
ATOM 674 C C . TYR A 1 82 ? 12.950 8.860 -0.297 1.00 65.44 82 TYR A C 1
ATOM 676 O O . TYR A 1 82 ? 11.840 8.933 0.232 1.00 65.44 82 TYR A O 1
ATOM 684 N N . ARG A 1 83 ? 13.901 8.048 0.181 1.00 68.75 83 ARG A N 1
ATOM 685 C CA . ARG A 1 83 ? 13.701 7.171 1.341 1.00 68.75 83 ARG A CA 1
ATOM 686 C C . ARG A 1 83 ? 13.823 7.853 2.697 1.00 68.75 83 ARG A C 1
ATOM 688 O O . ARG A 1 83 ? 13.154 7.426 3.636 1.00 68.75 83 ARG A O 1
ATOM 695 N N . THR A 1 84 ? 14.643 8.891 2.821 1.00 66.56 84 THR A N 1
ATOM 696 C CA . THR A 1 84 ? 14.747 9.674 4.063 1.00 66.56 84 THR A CA 1
ATOM 697 C C . THR A 1 84 ? 13.514 10.553 4.272 1.00 66.56 84 THR A C 1
ATOM 699 O O . THR A 1 84 ? 13.036 10.696 5.397 1.00 66.56 84 THR A O 1
ATOM 702 N N . ILE A 1 85 ? 12.970 11.091 3.181 1.00 60.38 85 ILE A N 1
ATOM 703 C CA . ILE A 1 85 ? 11.824 12.002 3.150 1.00 60.38 85 ILE A CA 1
ATOM 704 C C . ILE A 1 85 ? 10.500 11.243 3.303 1.00 60.38 85 ILE A C 1
ATOM 706 O O . ILE A 1 85 ? 9.618 11.627 4.079 1.00 60.38 85 ILE A O 1
ATOM 710 N N . ILE A 1 86 ? 10.334 10.143 2.565 1.00 57.47 86 ILE A N 1
ATOM 711 C CA . ILE A 1 86 ? 9.103 9.360 2.591 1.00 57.47 86 ILE A CA 1
ATOM 712 C C . ILE A 1 86 ? 9.255 8.258 3.626 1.00 57.47 86 ILE A C 1
ATOM 714 O O . ILE A 1 86 ? 9.822 7.205 3.370 1.00 57.47 86 ILE A O 1
ATOM 718 N N . ASN A 1 87 ? 8.668 8.469 4.799 1.00 55.19 87 ASN A N 1
ATOM 719 C CA . ASN A 1 87 ? 8.483 7.435 5.814 1.00 55.19 87 ASN A CA 1
ATOM 720 C C . ASN A 1 87 ? 7.451 6.387 5.325 1.00 55.19 87 ASN A C 1
ATOM 722 O O . ASN A 1 87 ? 6.369 6.312 5.893 1.00 55.19 87 ASN A O 1
ATOM 726 N N . PHE A 1 88 ? 7.720 5.685 4.210 1.00 55.81 88 PHE A N 1
ATOM 727 C CA . PHE A 1 88 ? 6.853 4.865 3.330 1.00 55.81 88 PHE A CA 1
ATOM 728 C C . PHE A 1 88 ? 5.726 4.052 3.981 1.00 55.81 88 PHE A C 1
ATOM 730 O O . PHE A 1 88 ? 5.750 2.820 4.025 1.00 55.81 88 PHE A O 1
ATOM 737 N N . GLY A 1 89 ? 4.740 4.743 4.543 1.00 48.84 89 GLY A N 1
ATOM 738 C CA . GLY A 1 89 ? 3.759 4.100 5.410 1.00 48.84 89 GLY A CA 1
ATOM 739 C C . GLY A 1 89 ? 4.365 3.469 6.665 1.00 48.84 89 GLY A C 1
ATOM 740 O O . GLY A 1 89 ? 3.624 2.855 7.426 1.00 48.84 89 GLY A O 1
ATOM 741 N N . LEU A 1 90 ? 5.670 3.637 6.912 1.00 50.81 90 LEU A N 1
ATOM 742 C CA . LEU A 1 90 ? 6.271 3.323 8.193 1.00 50.81 90 LEU A CA 1
ATOM 743 C C . LEU A 1 90 ? 5.623 4.272 9.202 1.00 50.81 90 LEU A C 1
ATOM 745 O O . LEU A 1 90 ? 5.634 5.489 9.013 1.00 50.81 90 LEU A O 1
ATOM 749 N N . PRO A 1 91 ? 4.967 3.759 10.240 1.00 51.59 91 PRO A N 1
ATOM 750 C CA . PRO A 1 91 ? 4.342 4.626 11.216 1.00 51.59 91 PRO A CA 1
ATOM 751 C C . PRO A 1 91 ? 5.412 5.498 11.877 1.00 51.59 91 PRO A C 1
ATOM 753 O O . PRO A 1 91 ? 6.507 5.021 12.182 1.00 51.59 91 PRO A O 1
ATOM 756 N N . SER A 1 92 ? 5.120 6.778 12.123 1.00 54.31 92 SER A N 1
ATOM 757 C CA . SER A 1 92 ? 5.962 7.530 13.048 1.00 54.31 92 SER A CA 1
ATOM 758 C C . SER A 1 92 ? 5.837 6.869 14.419 1.00 54.31 92 SER A C 1
ATOM 760 O O . SER A 1 92 ? 4.734 6.730 14.964 1.00 54.31 92 SER A O 1
ATOM 762 N N . GLN A 1 93 ? 6.968 6.415 14.961 1.00 61.31 93 GLN A N 1
ATOM 763 C CA . GLN A 1 93 ? 6.992 5.900 16.320 1.00 61.31 93 GLN A CA 1
ATOM 764 C C . GLN A 1 93 ? 6.488 7.009 17.237 1.00 61.31 93 GLN A C 1
ATOM 766 O O . GLN A 1 93 ? 7.027 8.114 17.274 1.00 61.31 93 GLN A O 1
ATOM 771 N N . SER A 1 94 ? 5.407 6.728 17.947 1.00 63.84 94 SER A N 1
ATOM 772 C CA . SER A 1 94 ? 4.839 7.653 18.912 1.00 63.84 94 SER A CA 1
ATOM 773 C C . SER A 1 94 ? 4.553 6.875 20.178 1.00 63.84 94 SER A C 1
ATOM 775 O O . SER A 1 94 ? 3.807 5.892 20.163 1.00 63.84 94 SER A O 1
ATOM 777 N N . ALA A 1 95 ? 5.152 7.312 21.285 1.00 68.56 95 ALA A N 1
ATOM 778 C CA . ALA A 1 95 ? 4.933 6.682 22.575 1.00 68.56 95 ALA A CA 1
ATOM 779 C C . ALA A 1 95 ? 3.435 6.699 22.918 1.00 68.56 95 ALA A C 1
ATOM 781 O O . ALA A 1 95 ? 2.730 7.689 22.668 1.00 68.56 95 ALA A O 1
ATOM 782 N N . LYS A 1 96 ? 2.943 5.589 23.478 1.00 74.50 96 LYS A N 1
ATOM 783 C CA . LYS A 1 96 ? 1.584 5.523 24.021 1.00 74.50 96 LYS A CA 1
ATOM 784 C C . LYS A 1 96 ? 1.457 6.555 25.132 1.00 74.50 96 LYS A C 1
ATOM 786 O O . LYS A 1 96 ? 2.334 6.668 25.988 1.00 74.50 96 LYS A O 1
ATOM 791 N N . SER A 1 97 ? 0.354 7.297 25.147 1.00 81.81 97 SER A N 1
ATOM 792 C CA . SER A 1 97 ? 0.094 8.196 26.274 1.00 81.81 97 SER A CA 1
ATOM 793 C C . SER A 1 97 ? -0.140 7.391 27.564 1.00 81.81 97 SER A C 1
ATOM 795 O O . SER A 1 97 ? -0.489 6.203 27.527 1.00 81.81 97 SER A O 1
ATOM 797 N N . LYS A 1 98 ? 0.018 8.031 28.733 1.00 85.25 98 LYS A N 1
ATOM 798 C CA . LYS A 1 98 ? -0.318 7.401 30.026 1.00 85.25 98 LYS A CA 1
ATOM 799 C C . LYS A 1 98 ? -1.771 6.914 30.035 1.00 85.25 98 LYS A C 1
ATOM 801 O O . LYS A 1 98 ? -2.030 5.787 30.445 1.00 85.25 98 LYS A O 1
ATOM 806 N N . LEU A 1 99 ? -2.691 7.725 29.508 1.00 85.56 99 LEU A N 1
ATOM 807 C CA . LEU A 1 99 ? -4.108 7.383 29.393 1.00 85.56 99 LEU A CA 1
ATOM 808 C C . LEU A 1 99 ? -4.330 6.138 28.525 1.00 85.56 99 LEU A C 1
ATOM 810 O O . LEU A 1 99 ? -5.023 5.219 28.944 1.00 85.56 99 LEU A O 1
ATOM 814 N N . GLU A 1 100 ? -3.704 6.063 27.349 1.00 84.94 100 GLU A N 1
ATOM 815 C CA . GLU A 1 100 ? -3.795 4.882 26.476 1.00 84.94 100 GLU A CA 1
ATOM 816 C C . GLU A 1 100 ? -3.264 3.619 27.156 1.00 84.94 100 GLU A C 1
ATOM 818 O O . GLU A 1 100 ? -3.860 2.548 27.038 1.00 84.94 100 GLU A O 1
ATOM 823 N N . SER A 1 101 ? -2.163 3.750 27.895 1.00 85.19 101 SER A N 1
ATOM 824 C CA . SER A 1 101 ? -1.558 2.640 28.633 1.00 85.19 101 SER A CA 1
ATOM 825 C C . SER A 1 101 ? -2.478 2.138 29.748 1.00 85.19 101 SER A C 1
ATOM 827 O O . SER A 1 101 ? -2.620 0.932 29.934 1.00 85.19 101 SER A O 1
ATOM 829 N N . VAL A 1 102 ? -3.141 3.051 30.463 1.00 87.44 102 VAL A N 1
ATOM 830 C CA . VAL A 1 102 ? -4.136 2.716 31.492 1.00 87.44 102 VAL A CA 1
ATOM 831 C C . VAL A 1 102 ? -5.364 2.053 30.864 1.00 87.44 102 VAL A C 1
ATOM 833 O O . VAL A 1 102 ? -5.766 0.979 31.307 1.00 87.44 102 VAL A O 1
ATOM 836 N N . LEU A 1 103 ? -5.915 2.616 29.786 1.00 87.19 103 LEU A N 1
ATOM 837 C CA . LEU A 1 103 ? -7.074 2.051 29.084 1.00 87.19 103 LEU A CA 1
ATOM 838 C C . LEU A 1 103 ? -6.789 0.643 28.539 1.00 87.19 103 LEU A C 1
ATOM 840 O O . LEU A 1 103 ? -7.640 -0.240 28.640 1.00 87.19 103 LEU A O 1
ATOM 844 N N . ALA A 1 104 ? -5.580 0.399 28.024 1.00 85.62 104 ALA A N 1
ATOM 845 C CA . ALA A 1 104 ? -5.162 -0.928 27.575 1.00 85.62 104 ALA A CA 1
ATOM 846 C C . ALA A 1 104 ? -5.085 -1.951 28.724 1.00 85.62 104 ALA A C 1
ATOM 848 O O . ALA A 1 104 ? -5.419 -3.116 28.514 1.00 85.62 104 ALA A O 1
ATOM 849 N N . LYS A 1 105 ? -4.691 -1.521 29.932 1.00 86.88 105 LYS A N 1
ATOM 850 C CA . LYS A 1 105 ? -4.656 -2.375 31.132 1.00 86.88 105 LYS A CA 1
ATOM 851 C C . LYS A 1 105 ? -6.050 -2.674 31.687 1.00 86.88 105 LYS A C 1
ATOM 853 O O . LYS A 1 105 ? -6.288 -3.794 32.121 1.00 86.88 105 LYS A O 1
ATOM 858 N N . ILE A 1 106 ? -6.963 -1.700 31.659 1.00 87.56 106 ILE A N 1
ATOM 859 C CA . ILE A 1 106 ? -8.343 -1.852 32.157 1.00 87.56 106 ILE A CA 1
ATOM 860 C C . ILE A 1 106 ? -9.204 -2.659 31.172 1.00 87.56 106 ILE A C 1
ATOM 862 O O . ILE A 1 106 ? -10.091 -3.404 31.582 1.00 87.56 106 ILE A O 1
ATOM 866 N N . SER A 1 107 ? -8.922 -2.563 29.868 1.00 85.31 107 SER A N 1
ATOM 867 C CA . SER A 1 107 ? -9.598 -3.333 28.818 1.00 85.31 107 SER A CA 1
ATOM 868 C C . SER A 1 107 ? -8.640 -4.292 28.088 1.00 85.31 107 SER A C 1
ATOM 870 O O . SER A 1 107 ? -8.367 -4.125 26.893 1.00 85.31 107 SER A O 1
ATOM 872 N N . PRO A 1 108 ? -8.128 -5.336 28.773 1.00 83.75 108 PRO A N 1
ATOM 873 C CA . PRO A 1 108 ? -7.191 -6.289 28.176 1.00 83.75 108 PRO A CA 1
ATOM 874 C C . PRO A 1 108 ? -7.884 -7.299 27.244 1.00 83.75 108 PRO A C 1
ATOM 876 O O . PRO A 1 108 ? -7.212 -8.075 26.566 1.00 83.75 108 PRO A O 1
ATOM 879 N N . ARG A 1 109 ? -9.227 -7.328 27.239 1.00 88.94 109 ARG A N 1
ATOM 880 C CA . ARG A 1 109 ? -10.073 -8.281 26.495 1.00 88.94 109 ARG A CA 1
ATOM 881 C C . ARG A 1 109 ? -11.243 -7.569 25.798 1.00 88.94 109 ARG A C 1
ATOM 883 O O . ARG A 1 109 ? -12.404 -7.792 26.149 1.00 88.94 109 ARG A O 1
ATOM 890 N N . PRO A 1 110 ? -10.961 -6.659 24.860 1.00 90.62 110 PRO A N 1
ATOM 891 C CA . PRO A 1 110 ? -11.999 -5.918 24.164 1.00 90.62 110 PRO A CA 1
ATOM 892 C C . PRO A 1 110 ? -12.814 -6.869 23.282 1.00 90.62 110 PRO A C 1
ATOM 894 O O . PRO A 1 110 ? -12.260 -7.632 22.497 1.00 90.62 110 PRO A O 1
ATOM 897 N N . LYS A 1 111 ? -14.147 -6.816 23.396 1.00 93.19 111 LYS A N 1
ATOM 898 C CA . LYS A 1 111 ? -15.048 -7.626 22.554 1.00 93.19 111 LYS A CA 1
ATOM 899 C C . LYS A 1 111 ? -14.968 -7.217 21.082 1.00 93.19 111 LYS A C 1
ATOM 901 O O . LYS A 1 111 ? -15.163 -8.062 20.216 1.00 93.19 111 LYS A O 1
ATOM 906 N N . ILE A 1 112 ? -14.710 -5.938 20.816 1.00 95.00 112 ILE A N 1
ATOM 907 C CA . ILE A 1 112 ? -14.598 -5.355 19.479 1.00 95.00 112 ILE A CA 1
ATOM 908 C C . ILE A 1 112 ? -13.360 -4.465 19.440 1.00 95.00 112 ILE A C 1
ATOM 910 O O . ILE A 1 112 ? -13.102 -3.714 20.382 1.00 95.00 112 ILE A O 1
ATOM 914 N N . VAL A 1 113 ? -12.611 -4.546 18.345 1.00 95.19 113 VAL A N 1
ATOM 915 C CA . VAL A 1 113 ? -11.436 -3.714 18.081 1.00 95.19 113 VAL A CA 1
ATOM 916 C C . VAL A 1 113 ? -11.725 -2.765 16.927 1.00 95.19 113 VAL A C 1
ATOM 918 O O . VAL A 1 113 ? -12.077 -3.206 15.838 1.00 95.19 113 VAL A O 1
ATOM 921 N N . LEU A 1 114 ? -11.557 -1.463 17.165 1.00 94.12 114 LEU A N 1
ATOM 922 C CA . LEU A 1 114 ? -11.653 -0.415 16.149 1.00 94.12 114 LEU A CA 1
ATOM 923 C C . LEU A 1 114 ? -10.249 0.144 15.882 1.00 94.12 114 LEU A C 1
ATOM 925 O O . LEU A 1 114 ? -9.720 0.894 16.701 1.00 94.12 114 LEU A O 1
ATOM 929 N N . ALA A 1 115 ? -9.633 -0.216 14.755 1.00 92.19 115 ALA A N 1
ATOM 930 C CA . ALA A 1 115 ? -8.240 0.128 14.465 1.00 92.19 115 ALA A CA 1
ATOM 931 C C . ALA A 1 115 ? -8.086 0.855 13.121 1.00 92.19 115 ALA A C 1
ATOM 933 O O . ALA A 1 115 ? -8.572 0.397 12.092 1.00 92.19 115 ALA A O 1
ATOM 934 N N . GLY A 1 116 ? -7.399 2.004 13.124 1.00 89.62 116 GLY A N 1
ATOM 935 C CA . GLY A 1 116 ? -7.209 2.850 11.933 1.00 89.62 116 GLY A CA 1
ATOM 936 C C . GLY A 1 116 ? -8.520 3.233 11.249 1.00 89.62 116 GLY A C 1
ATOM 937 O O . GLY A 1 116 ? -8.649 3.139 10.027 1.00 89.62 116 GLY A O 1
ATOM 938 N N . VAL A 1 117 ? -9.494 3.624 12.070 1.00 89.81 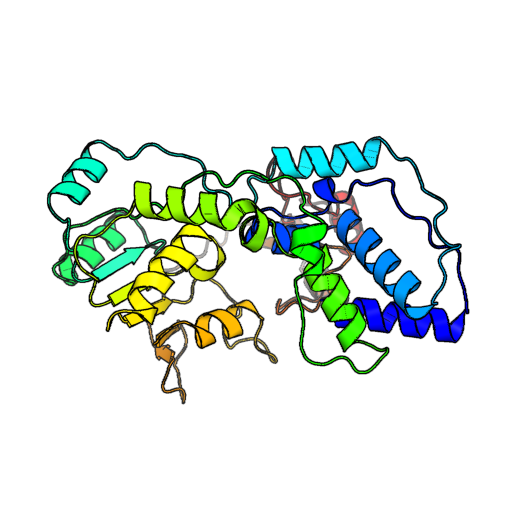117 VAL A N 1
ATOM 939 C CA . VAL A 1 117 ? -10.808 4.108 11.651 1.00 89.81 117 VAL A CA 1
ATOM 940 C C . VAL A 1 117 ? -10.699 5.573 11.235 1.00 89.81 117 VAL A C 1
ATOM 942 O O . VAL A 1 117 ? -10.154 6.391 11.977 1.00 89.81 117 VAL A O 1
ATOM 945 N N . VAL A 1 118 ? -11.231 5.911 10.060 1.00 85.75 118 VAL A N 1
ATOM 946 C CA . VAL A 1 118 ? -11.209 7.281 9.521 1.00 85.75 118 VAL A CA 1
ATOM 947 C C . VAL A 1 118 ? -12.399 8.047 10.093 1.00 85.75 118 VAL A C 1
ATOM 949 O O . VAL A 1 118 ? -13.459 8.115 9.477 1.00 85.75 118 VAL A O 1
ATOM 952 N N . GLN A 1 119 ? -12.241 8.554 11.316 1.00 82.38 119 GLN A N 1
ATOM 953 C CA . GLN A 1 119 ? -13.237 9.337 12.052 1.00 82.38 119 GLN A CA 1
ATOM 954 C C . GLN A 1 119 ? -12.564 10.361 12.975 1.00 82.38 119 GLN A C 1
ATOM 956 O O . GLN A 1 119 ? -11.382 10.241 13.308 1.00 82.38 119 GLN A O 1
ATOM 961 N N . SER A 1 120 ? -13.325 11.359 13.433 1.00 85.00 120 SER A N 1
ATOM 962 C CA . SER A 1 120 ? -12.853 12.263 14.489 1.00 85.00 120 SER A CA 1
ATOM 963 C C . SER A 1 120 ? -12.643 11.501 15.804 1.00 85.00 120 SER A C 1
ATOM 965 O O . SER A 1 120 ? -13.272 10.470 16.053 1.00 85.00 120 SER A O 1
ATOM 967 N N . ARG A 1 121 ? -11.787 12.020 16.696 1.00 84.25 121 ARG A N 1
ATOM 968 C CA . ARG A 1 121 ? -11.537 11.388 18.007 1.00 84.25 121 ARG A CA 1
ATOM 969 C C . ARG A 1 121 ? -12.822 11.235 18.830 1.00 84.25 121 ARG A C 1
ATOM 971 O O . ARG A 1 121 ? -13.030 10.189 19.434 1.00 84.25 121 ARG A O 1
ATOM 978 N N . ALA A 1 122 ? -13.694 12.246 18.814 1.00 88.56 122 ALA A N 1
ATOM 979 C CA . ALA A 1 122 ? -14.974 12.214 19.520 1.00 88.56 122 ALA A CA 1
ATOM 980 C C . ALA A 1 122 ? -15.926 11.158 18.937 1.00 88.56 122 ALA A C 1
ATOM 982 O O . ALA A 1 122 ? -16.510 10.377 19.688 1.00 88.56 122 ALA A O 1
ATOM 983 N N . ALA A 1 123 ? -16.027 11.076 17.606 1.00 88.75 123 ALA A N 1
ATOM 984 C CA . ALA A 1 123 ? -16.822 10.048 16.942 1.00 88.75 123 ALA A CA 1
ATOM 985 C C . ALA A 1 123 ? -16.285 8.643 17.247 1.00 88.75 123 ALA A C 1
ATOM 987 O O . ALA A 1 123 ? -17.060 7.751 17.579 1.00 88.75 123 ALA A O 1
ATOM 988 N N . LEU A 1 124 ? -14.961 8.455 17.233 1.00 89.38 124 LEU A N 1
ATOM 989 C CA . LEU A 1 124 ? -14.341 7.178 17.574 1.00 89.38 124 LEU A CA 1
ATOM 990 C C . LEU A 1 124 ? -14.635 6.767 19.026 1.00 89.38 124 LEU A C 1
ATOM 992 O O . LEU A 1 124 ? -14.956 5.606 19.271 1.00 89.38 124 LEU A O 1
ATOM 996 N N . VAL A 1 125 ? -14.572 7.692 19.988 1.00 91.06 125 VAL A N 1
ATOM 997 C CA . VAL A 1 125 ? -14.977 7.425 21.382 1.00 91.06 125 VAL A CA 1
ATOM 998 C C . VAL A 1 125 ? -16.452 7.024 21.447 1.00 91.06 125 VAL A C 1
ATOM 1000 O O . VAL A 1 125 ? -16.775 6.001 22.048 1.00 91.06 125 VAL A O 1
ATOM 1003 N N . ALA A 1 126 ? -17.339 7.766 20.780 1.00 92.94 126 ALA A N 1
ATOM 1004 C CA . ALA A 1 126 ? -18.763 7.447 20.739 1.00 92.94 126 ALA A CA 1
ATOM 1005 C C . ALA A 1 126 ? -19.035 6.059 20.131 1.00 92.94 126 ALA A C 1
ATOM 1007 O O . ALA A 1 126 ? -19.872 5.321 20.647 1.00 92.94 126 ALA A O 1
ATOM 1008 N N . MET A 1 127 ? -18.306 5.673 19.079 1.00 91.75 127 MET A N 1
ATOM 1009 C CA . MET A 1 127 ? -18.395 4.335 18.484 1.00 91.75 127 MET A CA 1
ATOM 1010 C C . MET A 1 127 ? -18.013 3.243 19.485 1.00 91.75 127 MET A C 1
ATOM 1012 O O . MET A 1 127 ? -18.753 2.273 19.621 1.00 91.75 127 MET A O 1
ATOM 1016 N N . HIS A 1 128 ? -16.904 3.406 20.214 1.00 92.62 128 HIS A N 1
ATOM 1017 C CA . HIS A 1 128 ? -16.501 2.449 21.249 1.00 92.62 128 HIS A CA 1
ATOM 1018 C C . HIS A 1 128 ? -17.601 2.279 22.307 1.00 92.62 128 HIS A C 1
ATOM 1020 O O . HIS A 1 128 ? -18.039 1.160 22.576 1.00 92.62 128 HIS A O 1
ATOM 1026 N N . LEU A 1 129 ? -18.111 3.392 22.843 1.00 93.25 129 LEU A N 1
ATOM 1027 C CA . LEU A 1 129 ? -19.137 3.370 23.887 1.00 93.25 129 LEU A CA 1
ATOM 1028 C C . LEU A 1 129 ? -20.448 2.733 23.404 1.00 93.25 129 LEU A C 1
ATOM 1030 O O . LEU A 1 129 ? -21.013 1.902 24.110 1.00 93.25 129 LEU A O 1
ATOM 1034 N N . ARG A 1 130 ? -20.902 3.046 22.182 1.00 93.75 130 ARG A N 1
ATOM 1035 C CA . ARG A 1 130 ? -22.105 2.432 21.580 1.00 93.75 130 ARG A CA 1
ATOM 1036 C C . ARG A 1 130 ? -21.964 0.930 21.348 1.00 93.75 130 ARG A C 1
ATOM 1038 O O . ARG A 1 130 ? -22.957 0.214 21.359 1.00 93.75 130 ARG A O 1
ATOM 1045 N N . LEU A 1 131 ? -20.739 0.457 21.155 1.00 92.81 131 LEU A N 1
ATOM 1046 C CA . LEU A 1 131 ? -20.413 -0.959 21.017 1.00 92.81 131 LEU A CA 1
ATOM 1047 C C . LEU A 1 131 ? -20.154 -1.648 22.369 1.00 92.81 131 LEU A C 1
ATOM 1049 O O . LEU A 1 131 ? -19.778 -2.821 22.399 1.00 92.81 131 LEU A O 1
ATOM 1053 N N . GLY A 1 132 ? -20.338 -0.938 23.488 1.00 91.25 132 GLY A N 1
ATOM 1054 C CA . GLY A 1 132 ? -20.103 -1.465 24.831 1.00 91.25 132 GLY A CA 1
ATOM 1055 C C . GLY A 1 132 ? -18.637 -1.821 25.086 1.00 91.25 132 GLY A C 1
ATOM 1056 O O . GLY A 1 132 ? -18.352 -2.738 25.859 1.00 91.25 132 GLY A O 1
ATOM 1057 N N . VAL A 1 133 ? -17.703 -1.143 24.411 1.00 91.50 133 VAL A N 1
ATOM 1058 C CA . VAL A 1 133 ? -16.259 -1.312 24.603 1.00 91.50 133 VAL A CA 1
ATOM 1059 C C . VAL A 1 133 ? -15.642 -0.029 25.148 1.00 91.50 133 VAL A C 1
ATOM 1061 O O . VAL A 1 133 ? -16.040 1.080 24.796 1.00 91.50 133 VAL A O 1
ATOM 1064 N N . LEU A 1 134 ? -14.645 -0.172 26.023 1.00 91.44 134 LEU A N 1
ATOM 1065 C CA . LEU A 1 134 ? -13.894 0.981 26.508 1.00 91.44 134 LEU A CA 1
ATOM 1066 C C . LEU A 1 134 ? -13.093 1.595 25.350 1.00 91.44 134 LEU A C 1
ATOM 1068 O O . LEU A 1 134 ? -12.465 0.845 24.593 1.00 91.44 134 LEU A O 1
ATOM 1072 N N . PRO A 1 135 ? -13.088 2.933 25.203 1.00 90.44 135 PRO A N 1
ATOM 1073 C CA . PRO A 1 135 ? -12.281 3.594 24.192 1.00 90.44 135 PRO A CA 1
ATOM 1074 C C . PRO A 1 135 ? -10.814 3.193 24.316 1.00 90.44 135 PRO A C 1
ATOM 1076 O O . PRO A 1 135 ? -10.213 3.322 25.381 1.00 90.44 135 PRO A O 1
ATOM 1079 N N . ARG A 1 136 ? -10.231 2.709 23.220 1.00 86.69 136 ARG A N 1
ATOM 1080 C CA . ARG A 1 136 ? -8.817 2.343 23.159 1.00 86.69 136 ARG A CA 1
ATOM 1081 C C . ARG A 1 136 ? -8.252 2.752 21.811 1.00 86.69 136 ARG A C 1
ATOM 1083 O O . ARG A 1 136 ? -8.817 2.428 20.771 1.00 86.69 136 ARG A O 1
ATOM 1090 N N . LEU A 1 137 ? -7.112 3.438 21.830 1.00 84.94 137 LEU A N 1
ATOM 1091 C CA . LEU A 1 137 ? -6.374 3.710 20.606 1.00 84.94 137 LEU A CA 1
ATOM 1092 C C . LEU A 1 137 ? -5.476 2.516 20.282 1.00 84.94 137 LEU A C 1
ATOM 1094 O O . LEU A 1 137 ? -4.576 2.172 21.049 1.00 84.94 137 LEU A O 1
ATOM 1098 N N . TRP A 1 138 ? -5.728 1.890 19.139 1.00 87.00 138 TRP A N 1
ATOM 1099 C CA . TRP A 1 138 ? -4.911 0.800 18.622 1.00 87.00 138 TRP A CA 1
ATOM 1100 C C . TRP A 1 138 ? -3.822 1.369 17.729 1.00 87.00 138 TRP A C 1
ATOM 1102 O O . TRP A 1 138 ? -4.110 1.915 16.663 1.00 87.00 138 TRP A O 1
ATOM 1112 N N . ARG A 1 139 ? -2.576 1.271 18.194 1.00 84.25 139 ARG A N 1
ATOM 1113 C CA . ARG A 1 139 ? -1.399 1.738 17.464 1.00 84.25 139 ARG A CA 1
ATOM 1114 C C . ARG A 1 139 ? -0.648 0.536 16.926 1.00 84.25 139 ARG A C 1
ATOM 1116 O O . ARG A 1 139 ? -0.256 -0.325 17.699 1.00 84.25 139 ARG A O 1
ATOM 1123 N N . PHE A 1 140 ? -0.452 0.511 15.619 1.00 86.75 140 PHE A N 1
ATOM 1124 C CA . PHE A 1 140 ? 0.412 -0.439 14.931 1.00 86.75 140 PHE A CA 1
ATOM 1125 C C . PHE A 1 140 ? 1.552 0.381 14.353 1.00 86.75 140 PHE A C 1
ATOM 1127 O O . PHE A 1 140 ? 1.492 0.756 13.180 1.00 86.75 140 PHE A O 1
ATOM 1134 N N . SER A 1 141 ? 2.455 0.813 15.245 1.00 75.69 141 SER A N 1
ATOM 1135 C CA . SER A 1 141 ? 3.388 1.907 14.978 1.00 75.69 141 SER A CA 1
ATOM 1136 C C . SER A 1 141 ? 4.877 1.563 15.030 1.00 75.69 141 SER A C 1
ATOM 1138 O O . SER A 1 141 ? 5.703 2.477 15.041 1.00 75.69 141 SER A O 1
ATOM 1140 N N . ALA A 1 142 ? 5.240 0.282 15.083 1.00 73.81 142 ALA A N 1
ATOM 1141 C CA . ALA A 1 142 ? 6.648 -0.082 15.129 1.00 73.81 142 ALA A CA 1
ATOM 1142 C C . ALA A 1 142 ? 7.339 0.281 13.811 1.00 73.81 142 ALA A C 1
ATOM 1144 O O . ALA A 1 142 ? 6.780 0.157 12.716 1.00 73.81 142 ALA A O 1
ATOM 1145 N N . LYS A 1 143 ? 8.583 0.744 13.939 1.00 73.50 143 LYS A N 1
ATOM 1146 C CA . LYS A 1 143 ? 9.423 1.060 12.786 1.00 73.50 143 LYS A CA 1
ATOM 1147 C C . LYS A 1 143 ? 9.971 -0.251 12.246 1.00 73.50 143 LYS A C 1
ATOM 1149 O O . LYS A 1 143 ? 10.829 -0.862 12.875 1.00 73.50 143 LYS A O 1
ATOM 1154 N N . LEU A 1 144 ? 9.491 -0.643 11.075 1.00 79.06 144 LEU A N 1
ATOM 1155 C CA . LEU A 1 144 ? 10.068 -1.748 10.323 1.00 79.06 144 LEU A CA 1
ATOM 1156 C C . LEU A 1 144 ? 11.327 -1.236 9.629 1.00 79.06 144 LEU A C 1
ATOM 1158 O O . LEU A 1 144 ? 11.292 -0.225 8.924 1.00 79.06 144 LEU A O 1
ATOM 1162 N N . THR A 1 145 ? 12.449 -1.894 9.884 1.00 78.38 145 THR A N 1
ATOM 1163 C CA . THR A 1 145 ? 13.749 -1.527 9.325 1.00 78.38 145 THR A CA 1
ATOM 1164 C C . THR A 1 145 ? 14.086 -2.408 8.127 1.00 78.38 145 THR A C 1
ATOM 1166 O O . THR A 1 145 ? 13.682 -3.574 8.102 1.00 78.38 145 THR A O 1
ATOM 1169 N N . PRO A 1 146 ? 14.831 -1.884 7.136 1.00 81.38 146 PRO A N 1
ATOM 1170 C CA . PRO A 1 146 ? 15.380 -2.716 6.078 1.00 81.38 146 PRO A CA 1
ATOM 1171 C C . PRO A 1 146 ? 16.238 -3.832 6.667 1.00 81.38 146 PRO A C 1
ATOM 1173 O O . PRO A 1 146 ? 17.086 -3.571 7.519 1.00 81.38 146 PRO A O 1
ATOM 1176 N N . GLN A 1 147 ? 16.026 -5.052 6.186 1.00 89.31 147 GLN A N 1
ATOM 1177 C CA . GLN A 1 147 ? 16.886 -6.190 6.491 1.00 89.31 147 GLN A CA 1
ATOM 1178 C C . GLN A 1 147 ? 17.856 -6.449 5.332 1.00 89.31 147 GLN A C 1
ATOM 1180 O O . GLN A 1 147 ? 17.498 -6.162 4.178 1.00 89.31 147 GLN A O 1
ATOM 1185 N N . PRO A 1 148 ? 19.062 -6.978 5.612 1.00 93.88 148 PRO A N 1
ATOM 1186 C CA . PRO A 1 148 ? 19.987 -7.420 4.578 1.00 93.88 148 PRO A CA 1
ATOM 1187 C C . PRO A 1 148 ? 19.336 -8.454 3.657 1.00 93.88 148 PRO A C 1
ATOM 1189 O O . PRO A 1 148 ? 18.677 -9.371 4.138 1.00 93.88 148 PRO A O 1
ATOM 1192 N N . VAL A 1 149 ? 19.523 -8.318 2.343 1.00 94.25 149 VAL A N 1
ATOM 1193 C CA . VAL A 1 149 ? 19.011 -9.296 1.372 1.00 94.25 149 VAL A CA 1
ATOM 1194 C C . VAL A 1 149 ? 19.655 -10.657 1.602 1.00 94.25 149 VAL A C 1
ATOM 1196 O O . VAL A 1 149 ? 20.881 -10.773 1.565 1.00 94.25 149 VAL A O 1
ATOM 1199 N N . ASP A 1 150 ? 18.833 -11.698 1.721 1.00 95.31 150 ASP A N 1
ATOM 1200 C CA . ASP A 1 150 ? 19.301 -13.082 1.719 1.00 95.31 150 ASP A CA 1
ATOM 1201 C C . ASP A 1 150 ? 18.983 -13.740 0.368 1.00 95.31 150 ASP A C 1
ATOM 1203 O O . ASP A 1 150 ? 17.867 -14.189 0.091 1.00 95.31 150 ASP A O 1
ATOM 1207 N N . ALA A 1 151 ? 19.995 -13.796 -0.501 1.00 93.31 151 ALA A N 1
ATOM 1208 C CA . ALA A 1 151 ? 19.873 -14.385 -1.831 1.00 93.31 151 ALA A CA 1
ATOM 1209 C C . ALA A 1 151 ? 19.525 -15.884 -1.790 1.00 93.31 151 ALA A C 1
ATOM 1211 O O . ALA A 1 151 ? 18.805 -16.365 -2.666 1.00 93.31 151 ALA A O 1
ATOM 1212 N N . ARG A 1 152 ? 20.015 -16.617 -0.779 1.00 93.75 152 ARG A N 1
ATOM 1213 C CA . ARG A 1 152 ? 19.757 -18.052 -0.616 1.00 93.75 152 ARG A CA 1
ATOM 1214 C C . ARG A 1 152 ? 18.325 -18.286 -0.158 1.00 93.75 152 ARG A C 1
ATOM 1216 O O . ARG A 1 152 ? 17.664 -19.178 -0.674 1.00 93.75 152 ARG A O 1
ATOM 1223 N N . LEU A 1 153 ? 17.834 -17.489 0.783 1.00 93.75 153 LEU A N 1
ATOM 1224 C CA . LEU A 1 153 ? 16.447 -17.573 1.232 1.00 93.75 153 LEU A CA 1
ATOM 1225 C C . LEU A 1 153 ? 15.478 -17.202 0.099 1.00 93.75 153 LEU A C 1
ATOM 1227 O O . LEU A 1 153 ? 14.465 -17.866 -0.102 1.00 93.75 153 LEU A O 1
ATOM 1231 N N . ARG A 1 154 ? 15.814 -16.189 -0.707 1.00 93.06 154 ARG A N 1
ATOM 1232 C CA . ARG A 1 154 ? 15.005 -15.796 -1.873 1.00 93.06 154 ARG A CA 1
ATOM 1233 C C . ARG A 1 154 ? 15.001 -16.831 -2.991 1.00 93.06 154 ARG A C 1
ATOM 1235 O O . ARG A 1 154 ? 13.977 -16.971 -3.655 1.00 93.06 154 ARG A O 1
ATOM 1242 N N . SER A 1 155 ? 16.098 -17.559 -3.213 1.00 89.50 155 SER A N 1
ATOM 1243 C CA . SER A 1 155 ? 16.139 -18.617 -4.235 1.00 89.50 155 SER A CA 1
ATOM 1244 C C . SER A 1 155 ? 15.306 -19.846 -3.864 1.00 89.50 155 SER A C 1
ATOM 1246 O O . SER A 1 155 ? 14.949 -20.622 -4.744 1.00 89.50 155 SER A O 1
ATOM 1248 N N . GLN A 1 156 ? 14.949 -20.000 -2.585 1.00 90.00 156 GLN A N 1
ATOM 1249 C CA . GLN A 1 156 ? 14.050 -21.052 -2.103 1.00 90.00 156 GLN A CA 1
ATOM 1250 C C . GLN A 1 156 ? 12.567 -20.745 -2.349 1.00 90.00 156 GLN A C 1
ATOM 1252 O O . GLN A 1 156 ? 11.731 -21.628 -2.154 1.00 90.00 156 GLN A O 1
ATOM 1257 N N . LEU A 1 157 ? 12.215 -19.524 -2.774 1.00 87.56 157 LEU A N 1
ATOM 1258 C CA . LEU A 1 157 ? 10.848 -19.191 -3.172 1.00 87.56 157 LEU A CA 1
ATOM 1259 C C . LEU A 1 157 ? 10.501 -19.928 -4.473 1.00 87.56 157 LEU A C 1
ATOM 1261 O O . LEU A 1 157 ? 10.777 -19.447 -5.571 1.00 87.56 157 LEU A O 1
ATOM 1265 N N . GLY A 1 158 ? 9.914 -21.115 -4.331 1.00 72.88 158 GLY A N 1
ATOM 1266 C CA . GLY A 1 158 ? 9.383 -21.904 -5.436 1.00 72.88 158 GLY A CA 1
ATOM 1267 C C . GLY A 1 158 ? 7.956 -21.482 -5.777 1.00 72.88 158 GLY A C 1
ATOM 1268 O O . GLY A 1 158 ? 7.090 -21.443 -4.904 1.00 72.88 158 GLY A O 1
ATOM 1269 N N . PHE A 1 159 ? 7.697 -21.203 -7.052 1.00 78.69 159 PHE A N 1
ATOM 1270 C CA . PHE A 1 159 ? 6.349 -20.970 -7.567 1.00 78.69 159 PHE A CA 1
ATOM 1271 C C . PHE A 1 159 ? 5.993 -22.119 -8.509 1.00 78.69 159 PHE A C 1
ATOM 1273 O O . PHE A 1 159 ? 6.589 -22.260 -9.570 1.00 78.69 159 PHE A O 1
ATOM 1280 N N . SER A 1 160 ? 5.040 -22.966 -8.113 1.00 62.03 160 SER A N 1
ATOM 1281 C CA . SER A 1 160 ? 4.603 -24.110 -8.914 1.00 62.03 160 SER A CA 1
ATOM 1282 C C . SER A 1 160 ? 3.862 -23.640 -10.170 1.00 62.03 160 SER A C 1
ATOM 1284 O O . SER A 1 160 ? 2.753 -23.115 -10.109 1.00 62.03 160 SER A O 1
ATOM 1286 N N . GLY A 1 161 ? 4.501 -23.816 -11.324 1.00 56.88 161 GLY A N 1
ATOM 1287 C CA . GLY A 1 161 ? 3.952 -23.439 -12.630 1.00 56.88 161 GLY A CA 1
ATOM 1288 C C . GLY A 1 161 ? 5.000 -23.363 -13.738 1.00 56.88 161 GLY A C 1
ATOM 1289 O O . GLY A 1 161 ? 4.772 -22.669 -14.725 1.00 56.88 161 GLY A O 1
ATOM 1290 N N . ASP A 1 162 ? 6.139 -24.040 -13.561 1.00 51.62 162 ASP A N 1
ATOM 1291 C CA . ASP A 1 162 ? 7.311 -23.976 -14.434 1.00 51.62 162 ASP A CA 1
ATOM 1292 C C . ASP A 1 162 ? 7.040 -24.627 -15.800 1.00 51.62 162 ASP A C 1
ATOM 1294 O O . ASP A 1 162 ? 7.517 -25.713 -16.121 1.00 51.62 162 ASP A O 1
ATOM 1298 N N . SER A 1 163 ? 6.283 -23.944 -16.655 1.00 57.00 163 SER A N 1
ATOM 1299 C CA . SER A 1 163 ? 6.559 -24.020 -18.082 1.00 57.00 163 SER A CA 1
ATOM 1300 C C . SER A 1 163 ? 7.870 -23.275 -18.316 1.00 57.00 163 SER A C 1
ATOM 1302 O O . SER A 1 163 ? 7.968 -22.100 -17.961 1.00 57.00 163 SER A O 1
ATOM 1304 N N . ALA A 1 164 ? 8.872 -23.930 -18.900 1.00 65.19 164 ALA A N 1
ATOM 1305 C CA . ALA A 1 164 ? 10.099 -23.255 -19.305 1.00 65.19 164 ALA A CA 1
ATOM 1306 C C . ALA A 1 164 ? 9.755 -22.095 -20.265 1.00 65.19 164 ALA A C 1
ATOM 1308 O O . ALA A 1 164 ? 9.266 -22.320 -21.373 1.00 65.19 164 ALA A O 1
ATOM 1309 N N . GLY A 1 165 ? 10.004 -20.853 -19.849 1.00 75.25 165 GLY A N 1
ATOM 1310 C CA . GLY A 1 165 ? 9.755 -19.641 -20.622 1.00 75.25 165 GLY A CA 1
ATOM 1311 C C . GLY A 1 165 ? 8.480 -18.864 -20.270 1.00 75.25 165 GLY A C 1
ATOM 1312 O O . GLY A 1 165 ? 7.558 -19.317 -19.594 1.00 75.25 165 GLY A O 1
ATOM 1313 N N . GLY A 1 166 ? 8.408 -17.647 -20.814 1.00 89.25 166 GLY A N 1
ATOM 1314 C CA . GLY A 1 166 ? 7.194 -16.830 -20.832 1.00 89.25 166 GLY A CA 1
ATOM 1315 C C . GLY A 1 166 ? 6.952 -15.984 -19.578 1.00 89.25 166 GLY A C 1
ATOM 1316 O O . GLY A 1 166 ? 7.850 -15.715 -18.782 1.00 89.25 166 GLY A O 1
ATOM 1317 N N . PHE A 1 167 ? 5.714 -15.500 -19.435 1.00 91.56 167 PHE A N 1
ATOM 1318 C CA . PHE A 1 167 ? 5.353 -14.549 -18.380 1.00 91.56 167 PHE A CA 1
ATOM 1319 C C . PHE A 1 167 ? 5.386 -15.160 -16.975 1.00 91.56 167 PHE A C 1
ATOM 1321 O O . PHE A 1 167 ? 5.773 -14.470 -16.037 1.00 91.56 167 PHE A O 1
ATOM 1328 N N . VAL A 1 168 ? 4.978 -16.423 -16.819 1.00 90.38 168 VAL A N 1
ATOM 1329 C CA . VAL A 1 168 ? 4.921 -17.087 -15.506 1.00 90.38 168 VAL A CA 1
ATOM 1330 C C . VAL A 1 168 ? 6.322 -17.207 -14.908 1.00 90.38 168 VAL A C 1
ATOM 1332 O O . VAL A 1 168 ? 6.535 -16.792 -13.770 1.00 90.38 168 VAL A O 1
ATOM 1335 N N . GLU A 1 169 ? 7.298 -17.655 -15.700 1.00 89.75 169 GLU A N 1
ATOM 1336 C CA . GLU A 1 169 ? 8.697 -17.724 -15.272 1.00 89.75 169 GLU A CA 1
ATOM 1337 C C . GLU A 1 169 ? 9.265 -16.328 -14.955 1.00 89.75 169 GLU A C 1
ATOM 1339 O O . GLU A 1 169 ? 9.894 -16.126 -13.913 1.00 89.75 169 GLU A O 1
ATOM 1344 N N . PHE A 1 170 ? 8.998 -15.327 -15.804 1.00 91.81 170 PHE A N 1
ATOM 1345 C CA . PHE A 1 170 ? 9.414 -13.948 -15.533 1.00 91.81 170 PHE A CA 1
ATOM 1346 C C . PHE A 1 170 ? 8.824 -13.406 -14.224 1.00 91.81 170 PHE A C 1
ATOM 1348 O O . PHE A 1 170 ? 9.519 -12.757 -13.436 1.00 91.81 170 PHE A O 1
ATOM 1355 N N . LEU A 1 171 ? 7.533 -13.656 -13.995 1.00 91.81 171 LEU A N 1
ATOM 1356 C CA . LEU A 1 171 ? 6.821 -13.217 -12.803 1.00 91.81 171 LEU A CA 1
ATOM 1357 C C . LEU A 1 171 ? 7.387 -13.886 -11.551 1.00 91.81 171 LEU A C 1
ATOM 1359 O O . LEU A 1 171 ? 7.627 -13.185 -10.574 1.00 91.81 171 LEU A O 1
ATOM 1363 N N . SER A 1 172 ? 7.648 -15.194 -11.600 1.00 90.06 172 SER A N 1
ATOM 1364 C CA . SER A 1 172 ? 8.292 -15.952 -10.521 1.00 90.06 172 SER A CA 1
ATOM 1365 C C . SER A 1 172 ? 9.628 -15.311 -10.116 1.00 90.06 172 SER A C 1
ATOM 1367 O O . SER A 1 172 ? 9.799 -14.885 -8.970 1.00 90.06 172 SER A O 1
ATOM 1369 N N . ARG A 1 173 ? 10.522 -15.075 -11.091 1.00 89.75 173 ARG A N 1
ATOM 1370 C CA . ARG A 1 173 ? 11.811 -14.392 -10.863 1.00 89.75 173 ARG A CA 1
ATOM 1371 C C . ARG A 1 173 ? 11.632 -12.980 -10.298 1.00 89.75 173 ARG A C 1
ATOM 1373 O O . ARG A 1 173 ? 12.357 -12.572 -9.390 1.00 89.75 173 ARG A O 1
ATOM 1380 N N . SER A 1 174 ? 10.656 -12.236 -10.815 1.00 91.69 174 SER A N 1
ATOM 1381 C CA . SER A 1 174 ? 10.362 -10.868 -10.381 1.00 91.69 174 SER A CA 1
ATOM 1382 C C . SER A 1 174 ? 9.813 -10.808 -8.955 1.00 91.69 174 SER A C 1
ATOM 1384 O O . SER A 1 174 ? 10.187 -9.911 -8.202 1.00 91.69 174 SER A O 1
ATOM 1386 N N . ILE A 1 175 ? 8.964 -11.755 -8.544 1.00 90.88 175 ILE A N 1
ATOM 1387 C CA . ILE A 1 175 ? 8.467 -11.822 -7.166 1.00 90.88 175 ILE A CA 1
ATOM 1388 C C . ILE A 1 175 ? 9.638 -12.083 -6.222 1.00 90.88 175 ILE A C 1
ATOM 1390 O O . ILE A 1 175 ? 9.860 -11.272 -5.326 1.00 90.88 175 ILE A O 1
ATOM 1394 N N . SER A 1 176 ? 10.449 -13.120 -6.454 1.00 90.25 176 SER A N 1
ATOM 1395 C CA . SER A 1 176 ? 11.599 -13.419 -5.587 1.00 90.25 176 SER A CA 1
ATOM 1396 C C . SER A 1 176 ? 12.581 -12.247 -5.496 1.00 90.25 176 SER A C 1
ATOM 1398 O O . SER A 1 176 ? 13.098 -11.937 -4.420 1.00 90.25 176 SER A O 1
ATOM 1400 N N . ARG A 1 177 ? 12.794 -11.529 -6.606 1.00 89.38 177 ARG A N 1
ATOM 1401 C CA . ARG A 1 177 ? 13.713 -10.386 -6.677 1.00 89.38 177 ARG A CA 1
ATOM 1402 C C . ARG A 1 177 ? 13.182 -9.102 -6.042 1.00 89.38 177 ARG A C 1
ATOM 1404 O O . ARG A 1 177 ? 13.999 -8.304 -5.592 1.00 89.38 177 ARG A O 1
ATOM 1411 N N . HIS A 1 178 ? 11.867 -8.885 -6.006 1.00 90.69 178 HIS A N 1
ATOM 1412 C CA . HIS A 1 178 ? 11.269 -7.611 -5.578 1.00 90.69 178 HIS A CA 1
ATOM 1413 C C . HIS A 1 178 ? 10.333 -7.710 -4.365 1.00 90.69 178 HIS A C 1
ATOM 1415 O O . HIS A 1 178 ? 9.787 -6.687 -3.945 1.00 90.69 178 HIS A O 1
ATOM 1421 N N . LEU A 1 179 ? 10.133 -8.905 -3.796 1.00 91.94 179 LEU A N 1
ATOM 1422 C CA . LEU A 1 179 ? 9.311 -9.092 -2.601 1.00 91.94 179 LEU A CA 1
ATOM 1423 C C . LEU A 1 179 ? 9.845 -8.225 -1.445 1.00 91.94 179 LEU A C 1
ATOM 1425 O O . LEU A 1 179 ? 11.050 -8.298 -1.170 1.00 91.94 179 LEU A O 1
ATOM 1429 N N . PRO A 1 180 ? 8.985 -7.442 -0.761 1.00 92.50 180 PRO A N 1
ATOM 1430 C CA . PRO A 1 180 ? 9.402 -6.637 0.378 1.00 92.50 180 PRO A CA 1
ATOM 1431 C C . PRO A 1 180 ? 10.106 -7.454 1.461 1.00 92.50 180 PRO A C 1
ATOM 1433 O O . PRO A 1 180 ? 9.660 -8.554 1.792 1.00 92.50 180 PRO A O 1
ATOM 1436 N N . THR A 1 181 ? 11.184 -6.908 2.025 1.00 93.62 181 THR A N 1
ATOM 1437 C CA . THR A 1 181 ? 12.038 -7.641 2.978 1.00 93.62 181 THR A CA 1
ATOM 1438 C C . THR A 1 181 ? 11.304 -8.026 4.259 1.00 93.62 181 THR A C 1
ATOM 1440 O O . THR A 1 181 ? 11.594 -9.071 4.832 1.00 93.62 181 THR A O 1
ATOM 1443 N N . VAL A 1 182 ? 10.284 -7.267 4.681 1.00 92.94 182 VAL A N 1
ATOM 1444 C CA . VAL A 1 182 ? 9.479 -7.602 5.870 1.00 92.94 182 VAL A CA 1
ATOM 1445 C C . VAL A 1 182 ? 8.778 -8.966 5.769 1.00 92.94 182 VAL A C 1
ATOM 1447 O O . VAL A 1 182 ? 8.476 -9.575 6.790 1.00 92.94 182 VAL A O 1
ATOM 1450 N N . TYR A 1 183 ? 8.513 -9.465 4.558 1.00 93.44 183 TYR A N 1
ATOM 1451 C CA . TYR A 1 183 ? 7.820 -10.742 4.358 1.00 93.44 183 TYR A CA 1
ATOM 1452 C C . TYR A 1 183 ? 8.740 -11.956 4.330 1.00 93.44 183 TYR A C 1
ATOM 1454 O O . TYR A 1 183 ? 8.242 -13.078 4.295 1.00 93.44 183 TYR A O 1
ATOM 1462 N N . LEU A 1 184 ? 10.055 -11.744 4.314 1.00 94.38 184 LEU A N 1
ATOM 1463 C CA . LEU A 1 184 ? 11.025 -12.820 4.205 1.00 94.38 184 LEU A CA 1
ATOM 1464 C C . LEU A 1 184 ? 12.125 -12.637 5.249 1.00 94.38 184 LEU A C 1
ATOM 1466 O O . LEU A 1 184 ? 12.056 -13.242 6.315 1.00 94.38 184 LEU A O 1
ATOM 1470 N N . GLU A 1 185 ? 13.083 -11.748 5.002 1.00 95.75 185 GLU A N 1
ATOM 1471 C CA . GLU A 1 185 ? 14.206 -11.524 5.915 1.00 95.75 185 GLU A CA 1
ATOM 1472 C C . GLU A 1 185 ? 13.768 -10.887 7.246 1.00 95.75 185 GLU A C 1
ATOM 1474 O O . GLU A 1 185 ? 14.284 -11.224 8.307 1.00 95.75 185 GLU A O 1
ATOM 1479 N N . GLY A 1 186 ? 12.776 -9.993 7.213 1.00 94.31 186 GLY A N 1
ATOM 1480 C CA . GLY A 1 186 ? 12.272 -9.255 8.377 1.00 94.31 186 GLY A CA 1
ATOM 1481 C C . GLY A 1 186 ? 11.050 -9.856 9.054 1.00 94.31 186 GLY A C 1
ATOM 1482 O O . GLY A 1 186 ? 10.453 -9.199 9.909 1.00 94.31 186 GLY A O 1
ATOM 1483 N N . PHE A 1 187 ? 10.646 -11.073 8.689 1.00 94.38 187 PHE A N 1
ATOM 1484 C CA . PHE A 1 187 ? 9.382 -11.627 9.171 1.00 94.38 187 PHE A CA 1
ATOM 1485 C C . PHE A 1 187 ? 9.389 -11.901 10.685 1.00 94.38 187 PHE A C 1
ATOM 1487 O O . PHE A 1 187 ? 8.410 -11.609 11.374 1.00 94.38 187 PHE A O 1
ATOM 1494 N N . ASN A 1 188 ? 10.508 -12.390 11.229 1.00 93.50 188 ASN A N 1
ATOM 1495 C CA . ASN A 1 188 ? 10.657 -12.619 12.673 1.00 93.50 188 ASN A CA 1
ATOM 1496 C C . ASN A 1 188 ? 10.620 -11.313 13.482 1.00 93.50 188 ASN A C 1
ATOM 1498 O O . ASN A 1 188 ? 10.002 -11.260 14.552 1.00 93.50 188 ASN A O 1
ATOM 1502 N N . ASP A 1 189 ? 11.217 -10.243 12.955 1.00 91.75 189 ASP A N 1
ATOM 1503 C CA . ASP A 1 189 ? 11.152 -8.916 13.569 1.00 91.75 189 ASP A CA 1
ATOM 1504 C C . ASP A 1 189 ? 9.719 -8.381 13.540 1.00 91.75 189 ASP A C 1
ATOM 1506 O O . ASP A 1 189 ? 9.218 -7.895 14.558 1.00 91.75 189 ASP A O 1
ATOM 1510 N N . LEU A 1 190 ? 9.021 -8.537 12.408 1.00 92.00 190 LEU A N 1
ATOM 1511 C CA . LEU A 1 190 ? 7.614 -8.163 12.281 1.00 92.00 190 LEU A CA 1
ATOM 1512 C C . LEU A 1 190 ? 6.748 -8.902 13.311 1.00 92.00 190 LEU A C 1
ATOM 1514 O O . LEU A 1 190 ? 5.929 -8.263 13.977 1.00 92.00 190 LEU A O 1
ATOM 1518 N N . LEU A 1 191 ? 6.931 -10.217 13.473 1.00 92.44 191 LEU A N 1
ATOM 1519 C CA . LEU A 1 191 ? 6.245 -11.023 14.489 1.00 92.44 191 LEU A CA 1
ATOM 1520 C C . LEU A 1 191 ? 6.492 -10.465 15.894 1.00 92.44 191 LEU A C 1
ATOM 1522 O O . LEU A 1 191 ? 5.543 -10.119 16.603 1.00 92.44 191 LEU A O 1
ATOM 1526 N N . THR A 1 192 ? 7.760 -10.321 16.273 1.00 91.06 192 THR A N 1
ATOM 1527 C CA . THR A 1 192 ? 8.163 -9.870 17.612 1.00 91.06 192 THR A CA 1
ATOM 1528 C C . THR A 1 192 ? 7.597 -8.485 17.932 1.00 91.06 192 THR A C 1
ATOM 1530 O O . THR A 1 192 ? 6.975 -8.285 18.978 1.00 91.06 192 THR A O 1
ATOM 1533 N N . GLN A 1 193 ? 7.737 -7.530 17.010 1.00 88.31 193 GLN A N 1
ATOM 1534 C CA . GLN A 1 193 ? 7.255 -6.158 17.187 1.00 88.31 193 GLN A CA 1
ATOM 1535 C C . GLN A 1 193 ? 5.725 -6.058 17.203 1.00 88.31 193 GLN A C 1
ATOM 1537 O O . GLN A 1 193 ? 5.157 -5.222 17.902 1.00 88.31 193 GLN A O 1
ATOM 1542 N N . THR A 1 194 ? 5.026 -6.889 16.428 1.00 90.19 194 THR A N 1
ATOM 1543 C CA . THR A 1 194 ? 3.556 -6.870 16.369 1.00 90.19 194 THR A CA 1
ATOM 1544 C C . THR A 1 194 ? 2.933 -7.248 17.712 1.00 90.19 194 THR A C 1
ATOM 1546 O O . THR A 1 194 ? 1.988 -6.596 18.174 1.00 90.19 194 THR A O 1
ATOM 1549 N N . PHE A 1 195 ? 3.471 -8.279 18.365 1.00 89.19 195 PHE A N 1
ATOM 1550 C CA . PHE A 1 195 ? 2.898 -8.812 19.600 1.00 89.19 195 PHE A CA 1
ATOM 1551 C C . PHE A 1 195 ? 3.462 -8.183 20.878 1.00 89.19 195 PHE A C 1
ATOM 1553 O O . PHE A 1 195 ? 2.802 -8.272 21.914 1.00 89.19 195 PHE A O 1
ATOM 1560 N N . SER A 1 196 ? 4.593 -7.471 20.820 1.00 85.44 196 SER A N 1
ATOM 1561 C CA . SER A 1 196 ? 5.095 -6.698 21.966 1.00 85.44 196 SER A CA 1
ATOM 1562 C C . SER A 1 196 ? 4.184 -5.513 22.322 1.00 85.44 196 SER A C 1
ATOM 1564 O O . SER A 1 196 ? 4.019 -5.180 23.496 1.00 85.44 196 SER A O 1
ATOM 1566 N N . GLU A 1 197 ? 3.534 -4.895 21.330 1.00 76.31 197 GLU A N 1
ATOM 1567 C CA . GLU A 1 197 ? 2.714 -3.695 21.539 1.00 76.31 197 GLU A CA 1
ATOM 1568 C C . GLU A 1 197 ? 1.216 -3.983 21.711 1.00 76.31 197 GLU A C 1
ATOM 1570 O O . GLU A 1 197 ? 0.521 -3.222 22.396 1.00 76.31 197 GLU A O 1
ATOM 1575 N N . ASN A 1 198 ? 0.697 -5.042 21.083 1.00 82.75 198 ASN A N 1
ATOM 1576 C CA . ASN A 1 198 ? -0.746 -5.288 20.961 1.00 82.75 198 ASN A CA 1
ATOM 1577 C C . ASN A 1 198 ? -1.157 -6.726 21.304 1.00 82.75 198 ASN A C 1
ATOM 1579 O O . ASN A 1 198 ? -2.071 -7.277 20.692 1.00 82.75 198 ASN A O 1
ATOM 1583 N N . SER A 1 199 ? -0.531 -7.334 22.310 1.00 84.94 199 SER A N 1
ATOM 1584 C CA . SER A 1 199 ? -0.974 -8.636 22.814 1.00 84.94 199 SER A CA 1
ATOM 1585 C C . SER A 1 199 ? -2.372 -8.564 23.449 1.00 84.94 199 SER A C 1
ATOM 1587 O O . SER A 1 199 ? -2.701 -7.610 24.165 1.00 84.94 199 SER A O 1
ATOM 1589 N N . LEU A 1 200 ? -3.195 -9.582 23.184 1.00 88.50 200 LEU A N 1
ATOM 1590 C CA . LEU A 1 200 ? -4.482 -9.804 23.835 1.00 88.50 200 LEU A CA 1
ATOM 1591 C C . LEU A 1 200 ? -4.504 -11.171 24.500 1.00 88.50 200 LEU A C 1
ATOM 1593 O O . LEU A 1 200 ? -4.046 -12.158 23.939 1.00 88.50 200 LEU A O 1
ATOM 1597 N N . THR A 1 201 ? -5.106 -11.227 25.686 1.00 84.94 201 THR A N 1
ATOM 1598 C CA . THR A 1 201 ? -5.263 -12.491 26.428 1.00 84.94 201 THR A CA 1
ATOM 1599 C C . THR A 1 201 ? -6.425 -13.343 25.919 1.00 84.94 201 THR A C 1
ATOM 1601 O O . THR A 1 201 ? -6.534 -14.503 26.301 1.00 84.94 201 THR A O 1
ATOM 1604 N N . LYS A 1 202 ? -7.317 -12.766 25.101 1.00 88.56 202 LYS A N 1
ATOM 1605 C CA . LYS A 1 202 ? -8.428 -13.453 24.429 1.00 88.56 202 LYS A CA 1
ATOM 1606 C C . LYS A 1 202 ? -8.704 -12.812 23.064 1.00 88.56 202 LYS A C 1
ATOM 1608 O O . LYS A 1 202 ? -8.555 -11.589 22.958 1.00 88.56 202 LYS A O 1
ATOM 1613 N N . PRO A 1 203 ? -9.156 -13.592 22.070 1.00 92.88 203 PRO A N 1
ATOM 1614 C CA . PRO A 1 203 ? -9.547 -13.057 20.772 1.00 92.88 203 PRO A CA 1
ATOM 1615 C C . PRO A 1 203 ? -10.746 -12.101 20.890 1.00 92.88 203 PRO A C 1
ATOM 1617 O O . PRO A 1 203 ? -11.671 -12.362 21.672 1.00 92.88 203 PRO A O 1
ATOM 1620 N N . PRO A 1 204 ? -10.772 -10.992 20.126 1.00 94.75 204 PRO A N 1
ATOM 1621 C CA . PRO A 1 204 ? -11.971 -10.175 19.999 1.00 94.75 204 PRO A CA 1
ATOM 1622 C C . PRO A 1 204 ? -13.026 -10.911 19.163 1.00 94.75 204 PRO A C 1
ATOM 1624 O O . PRO A 1 204 ? -12.712 -11.754 18.331 1.00 94.75 204 PRO A O 1
ATOM 1627 N N . ARG A 1 205 ? -14.304 -10.564 19.324 1.00 96.06 205 ARG A N 1
ATOM 1628 C CA . ARG A 1 205 ? -15.376 -11.097 18.464 1.00 96.06 205 ARG A CA 1
ATOM 1629 C C . ARG A 1 205 ? -15.316 -10.500 17.061 1.00 96.06 205 ARG A C 1
ATOM 1631 O O . ARG A 1 205 ? -15.644 -11.176 16.093 1.00 96.06 205 ARG A O 1
ATOM 1638 N N . ALA A 1 206 ? -14.930 -9.229 16.972 1.00 96.56 206 ALA A N 1
ATOM 1639 C CA . ALA A 1 206 ? -14.865 -8.492 15.722 1.00 96.56 206 ALA A CA 1
ATOM 1640 C C . ALA A 1 206 ? -13.708 -7.487 15.707 1.00 96.56 206 ALA A C 1
ATOM 1642 O O . ALA A 1 206 ? -13.401 -6.855 16.723 1.00 96.56 206 ALA A O 1
ATOM 1643 N N . ILE A 1 207 ? -13.114 -7.303 14.534 1.00 97.12 207 ILE A N 1
ATOM 1644 C CA . ILE A 1 207 ? -12.117 -6.281 14.228 1.00 97.12 207 ILE A CA 1
ATOM 1645 C C . ILE A 1 207 ? -12.675 -5.439 13.085 1.00 97.12 207 ILE A C 1
ATOM 1647 O O . ILE A 1 207 ? -13.061 -5.986 12.059 1.00 97.12 207 ILE A O 1
ATOM 1651 N N . PHE A 1 208 ? -12.698 -4.120 13.242 1.00 95.88 208 PHE A N 1
ATOM 1652 C CA . PHE A 1 208 ? -13.040 -3.185 12.176 1.00 95.88 208 PHE A CA 1
ATOM 1653 C C . PHE A 1 208 ? -11.856 -2.275 11.865 1.00 95.88 208 PHE A C 1
ATOM 1655 O O . PHE A 1 208 ? -11.240 -1.703 12.773 1.00 95.88 208 PHE A O 1
ATOM 1662 N N . THR A 1 209 ? -11.567 -2.105 10.577 1.00 94.75 209 THR A N 1
ATOM 1663 C CA . THR A 1 209 ? -10.593 -1.127 10.100 1.00 94.75 209 THR A CA 1
ATOM 1664 C C . THR A 1 209 ? -11.067 -0.424 8.841 1.00 94.75 209 THR A C 1
ATOM 1666 O O . THR A 1 209 ? -11.821 -0.977 8.051 1.00 94.75 209 THR A O 1
ATOM 1669 N N . ASN A 1 210 ? -10.605 0.809 8.652 1.00 90.81 210 ASN A N 1
ATOM 1670 C CA . ASN A 1 210 ? -10.713 1.480 7.369 1.00 90.81 210 ASN A CA 1
ATOM 1671 C C . ASN A 1 210 ? -9.416 1.308 6.581 1.00 90.81 210 ASN A C 1
ATOM 1673 O O . ASN A 1 210 ? -9.443 0.826 5.468 1.00 90.81 210 ASN A O 1
ATOM 1677 N N . THR A 1 211 ? -8.265 1.680 7.140 1.00 88.44 211 THR A N 1
ATOM 1678 C CA . THR A 1 211 ? -7.046 1.853 6.326 1.00 88.44 211 THR A CA 1
ATOM 1679 C C . THR A 1 211 ? -5.949 0.825 6.582 1.00 88.44 211 THR A C 1
ATOM 1681 O O . THR A 1 211 ? -5.008 0.722 5.791 1.00 88.44 211 THR A O 1
ATOM 1684 N N . LEU A 1 212 ? -6.011 0.060 7.676 1.00 91.50 212 LEU A N 1
ATOM 1685 C CA . LEU A 1 212 ? -4.841 -0.700 8.127 1.00 91.50 212 LEU A CA 1
ATOM 1686 C C . LEU A 1 212 ? -4.560 -1.953 7.299 1.00 91.50 212 LEU A C 1
ATOM 1688 O O . LEU A 1 212 ? -3.403 -2.365 7.241 1.00 91.50 212 LEU A O 1
ATOM 1692 N N . LEU A 1 213 ? -5.559 -2.497 6.594 1.00 91.50 213 LEU A N 1
ATOM 1693 C CA . LEU A 1 213 ? -5.341 -3.585 5.633 1.00 91.50 213 LEU A CA 1
ATOM 1694 C C . LEU A 1 213 ? -4.394 -3.179 4.497 1.00 91.50 213 LEU A C 1
ATOM 1696 O O . LEU A 1 213 ? -3.665 -4.023 3.984 1.00 91.50 213 LEU A O 1
ATOM 1700 N N . HIS A 1 214 ? -4.329 -1.895 4.145 1.00 83.75 214 HIS A N 1
ATOM 1701 C CA . HIS A 1 214 ? -3.370 -1.403 3.154 1.00 83.75 214 HIS A CA 1
ATOM 1702 C C . HIS A 1 214 ? -2.074 -0.879 3.753 1.00 83.75 214 HIS A C 1
ATOM 1704 O O . HIS A 1 214 ? -1.022 -0.990 3.126 1.00 83.75 214 HIS A O 1
ATOM 1710 N N . ARG A 1 215 ? -2.160 -0.261 4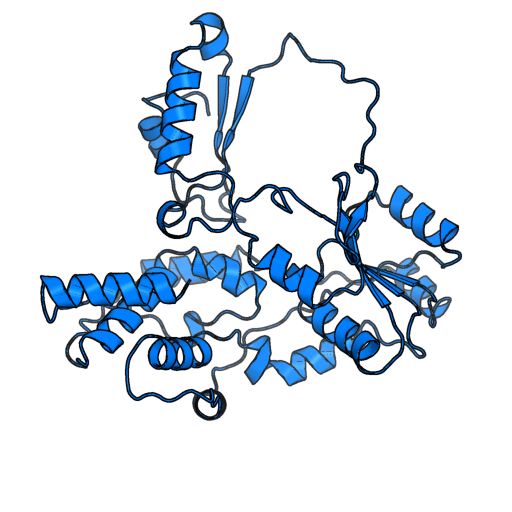.933 1.00 81.62 215 ARG A N 1
ATOM 1711 C CA . ARG A 1 215 ? -1.125 0.654 5.430 1.00 81.62 215 ARG A CA 1
ATOM 1712 C C . ARG A 1 215 ? -0.251 0.070 6.537 1.00 81.62 215 ARG A C 1
ATOM 1714 O O . ARG A 1 215 ? 0.720 0.717 6.902 1.00 81.62 215 ARG A O 1
ATOM 1721 N N . SER A 1 216 ? -0.584 -1.094 7.101 1.00 89.31 216 SER A N 1
ATOM 1722 C CA . SER A 1 216 ? 0.145 -1.633 8.256 1.00 89.31 216 SER A CA 1
ATOM 1723 C C . SER A 1 216 ? 0.383 -3.139 8.159 1.00 89.31 216 SER A C 1
ATOM 1725 O O . SER A 1 216 ? -0.543 -3.943 8.247 1.00 89.31 216 SER A O 1
ATOM 1727 N N . GLU A 1 217 ? 1.656 -3.523 8.032 1.00 91.56 217 GLU A N 1
ATOM 1728 C CA . GLU A 1 217 ? 2.085 -4.928 8.100 1.00 91.56 217 GLU A CA 1
ATOM 1729 C C . GLU A 1 217 ? 1.794 -5.551 9.458 1.00 91.56 217 GLU A C 1
ATOM 1731 O O . GLU A 1 217 ? 1.284 -6.666 9.531 1.00 91.56 217 GLU A O 1
ATOM 1736 N N . GLN A 1 218 ? 2.039 -4.796 10.532 1.00 92.31 218 GLN A N 1
ATOM 1737 C CA . GLN A 1 218 ? 1.760 -5.257 11.885 1.00 92.31 218 GLN A CA 1
ATOM 1738 C C . GLN A 1 218 ? 0.271 -5.534 12.079 1.00 92.31 218 GLN A C 1
ATOM 1740 O O . GLN A 1 218 ? -0.087 -6.576 12.613 1.00 92.31 218 GLN A O 1
ATOM 1745 N N . PHE A 1 219 ? -0.613 -4.638 11.619 1.00 94.12 219 PHE A N 1
ATOM 1746 C CA . PHE A 1 219 ? -2.052 -4.883 11.708 1.00 94.12 219 PHE A CA 1
ATOM 1747 C C . PHE A 1 219 ? -2.468 -6.099 10.881 1.00 94.12 219 PHE A C 1
ATOM 1749 O O . PHE A 1 219 ? -3.237 -6.915 11.380 1.00 94.12 219 PHE A O 1
ATOM 1756 N N . LYS A 1 220 ? -1.968 -6.236 9.643 1.00 94.31 220 LYS A N 1
ATOM 1757 C CA . LYS A 1 220 ? -2.269 -7.395 8.789 1.00 94.31 220 LYS A CA 1
ATOM 1758 C C . LYS A 1 220 ? -1.904 -8.705 9.492 1.00 94.31 220 LYS A C 1
ATOM 1760 O O . LYS A 1 220 ? -2.752 -9.586 9.596 1.00 94.31 220 LYS A O 1
ATOM 1765 N N . LEU A 1 221 ? -0.688 -8.802 10.033 1.00 94.31 221 LEU A N 1
ATOM 1766 C CA . LEU A 1 221 ? -0.220 -9.981 10.767 1.00 94.31 221 LEU A CA 1
ATOM 1767 C C . LEU A 1 221 ? -1.021 -10.229 12.055 1.00 94.31 221 LEU A C 1
ATOM 1769 O O . LEU A 1 221 ? -1.439 -11.355 12.338 1.00 94.31 221 LEU A O 1
ATOM 1773 N N . TRP A 1 222 ? -1.263 -9.165 12.822 1.00 95.06 222 TRP A N 1
ATOM 1774 C CA . TRP A 1 222 ? -2.025 -9.210 14.065 1.00 95.06 222 TRP A CA 1
ATOM 1775 C C . TRP A 1 222 ? -3.453 -9.703 13.829 1.00 95.06 222 TRP A C 1
ATOM 1777 O O . TRP A 1 222 ? -3.884 -10.667 14.456 1.00 95.06 222 TRP A O 1
ATOM 1787 N N . ALA A 1 223 ? -4.172 -9.086 12.889 1.00 95.94 223 ALA A N 1
ATOM 1788 C CA . ALA A 1 223 ? -5.548 -9.438 12.570 1.00 95.94 223 ALA A CA 1
ATOM 1789 C C . ALA A 1 223 ? -5.636 -10.861 12.010 1.00 95.94 223 ALA A C 1
ATOM 1791 O O . ALA A 1 223 ? -6.489 -11.627 12.453 1.00 95.94 223 ALA A O 1
ATOM 1792 N N . ALA A 1 224 ? -4.722 -11.247 11.111 1.00 94.88 224 ALA A N 1
ATOM 1793 C CA . ALA A 1 224 ? -4.681 -12.596 10.553 1.00 94.88 224 ALA A CA 1
ATOM 1794 C C . ALA A 1 224 ? -4.552 -13.672 11.640 1.00 94.88 224 ALA A C 1
ATOM 1796 O O . ALA A 1 224 ? -5.194 -14.713 11.539 1.00 94.88 224 ALA A O 1
ATOM 1797 N N . THR A 1 225 ? -3.789 -13.420 12.707 1.00 92.62 225 THR A N 1
ATOM 1798 C CA . THR A 1 225 ? -3.613 -14.392 13.800 1.00 92.62 225 THR A CA 1
ATOM 1799 C C . THR A 1 225 ? -4.924 -14.714 14.515 1.00 92.62 225 THR A C 1
ATOM 1801 O O . THR A 1 225 ? -5.155 -15.875 14.835 1.00 92.62 225 THR A O 1
ATOM 1804 N N . PHE A 1 226 ? -5.798 -13.724 14.714 1.00 93.56 226 PHE A N 1
ATOM 1805 C CA . PHE A 1 226 ? -7.111 -13.942 15.331 1.00 93.56 226 PHE A CA 1
ATOM 1806 C C . PHE A 1 226 ? -8.136 -14.475 14.329 1.00 93.56 226 PHE A C 1
ATOM 1808 O O . PHE A 1 226 ? -8.892 -15.383 14.639 1.00 93.56 226 PHE A O 1
ATOM 1815 N N . VAL A 1 227 ? -8.148 -13.950 13.103 1.00 94.50 227 VAL A N 1
ATOM 1816 C CA . VAL A 1 227 ? -9.133 -14.337 12.077 1.00 94.50 227 VAL A CA 1
ATOM 1817 C C . VAL A 1 227 ? -8.927 -15.777 11.592 1.00 94.50 227 VAL A C 1
ATOM 1819 O O . VAL A 1 227 ? -9.892 -16.452 11.256 1.00 94.50 227 VAL A O 1
ATOM 1822 N N . THR A 1 228 ? -7.681 -16.261 11.544 1.00 91.06 228 THR A N 1
ATOM 1823 C CA . THR A 1 228 ? -7.375 -17.619 11.050 1.00 91.06 228 THR A CA 1
ATOM 1824 C C . THR A 1 228 ? -7.470 -18.704 12.119 1.00 91.06 228 THR A C 1
ATOM 1826 O O . THR A 1 228 ? -7.696 -19.861 11.776 1.00 91.06 228 THR A O 1
ATOM 1829 N N . ARG A 1 229 ? -7.270 -18.361 13.398 1.00 84.25 229 ARG A N 1
ATOM 1830 C CA . ARG A 1 229 ? -7.239 -19.331 14.509 1.00 84.25 229 ARG A CA 1
ATOM 1831 C C . ARG A 1 229 ? -8.512 -19.332 15.346 1.00 84.25 229 ARG A C 1
ATOM 1833 O O . ARG A 1 229 ? -8.852 -20.361 15.918 1.00 84.25 229 ARG A O 1
ATOM 1840 N N . ASP A 1 230 ? -9.201 -18.200 15.415 1.00 75.56 230 ASP A N 1
ATOM 1841 C CA . ASP A 1 230 ? -10.384 -18.000 16.241 1.00 75.56 230 ASP A CA 1
ATOM 1842 C C . ASP A 1 230 ? -11.602 -17.640 15.375 1.00 75.56 230 ASP A C 1
ATOM 1844 O O . ASP A 1 230 ? -11.498 -17.330 14.192 1.00 75.56 230 ASP A O 1
ATOM 1848 N N . ALA A 1 231 ? -12.793 -17.607 15.978 1.00 87.62 231 ALA A N 1
ATOM 1849 C CA . ALA A 1 231 ? -14.022 -17.156 15.315 1.00 87.62 231 ALA A CA 1
ATOM 1850 C C . ALA A 1 231 ? -14.136 -15.612 15.217 1.00 87.62 231 ALA A C 1
ATOM 1852 O O . ALA A 1 231 ? -15.242 -15.062 15.248 1.00 87.62 231 ALA A O 1
ATOM 1853 N N . THR A 1 232 ? -13.008 -14.894 15.155 1.00 96.38 232 THR A N 1
ATOM 1854 C CA . THR A 1 232 ? -12.974 -13.428 15.055 1.00 96.38 232 THR A CA 1
ATOM 1855 C C . THR A 1 232 ? -13.382 -12.977 13.658 1.00 96.38 232 THR A C 1
ATOM 1857 O O . THR A 1 232 ? -12.758 -13.355 12.672 1.00 96.38 232 THR A O 1
ATOM 1860 N N . LYS A 1 233 ? -14.386 -12.100 13.576 1.00 96.75 233 LYS A N 1
ATOM 1861 C CA . LYS A 1 233 ? -14.830 -11.508 12.308 1.00 96.75 233 LYS A CA 1
ATOM 1862 C C . LYS A 1 233 ? -14.031 -10.262 11.940 1.00 96.75 233 LYS A C 1
ATOM 1864 O O . LYS A 1 233 ? -13.833 -9.384 12.782 1.00 96.75 233 LYS A O 1
ATOM 1869 N N . LEU A 1 234 ? -13.609 -10.152 10.686 1.00 97.50 234 LEU A N 1
ATOM 1870 C CA . LEU A 1 234 ? -12.910 -8.993 10.143 1.00 97.50 234 LEU A CA 1
ATOM 1871 C C . LEU A 1 234 ? -13.844 -8.157 9.269 1.00 97.50 234 LEU A C 1
ATOM 1873 O O . LEU A 1 234 ? -14.409 -8.628 8.290 1.00 97.50 234 LEU A O 1
ATOM 1877 N N . PHE A 1 235 ? -13.951 -6.877 9.583 1.00 95.75 235 PHE A N 1
ATOM 1878 C CA . PHE A 1 235 ? -14.712 -5.905 8.820 1.00 95.75 235 PHE A CA 1
ATOM 1879 C C . PHE A 1 235 ? -13.751 -4.860 8.254 1.00 95.75 235 PHE A C 1
ATOM 1881 O O . PHE A 1 235 ? -12.963 -4.269 8.998 1.00 95.75 235 PHE A O 1
ATOM 1888 N N . SER A 1 236 ? -13.835 -4.612 6.948 1.00 93.75 236 SER A N 1
ATOM 1889 C CA . SER A 1 236 ? -13.200 -3.444 6.328 1.00 93.75 236 SER A CA 1
ATOM 1890 C C . SER A 1 236 ? -14.259 -2.399 6.006 1.00 93.75 236 SER A C 1
ATOM 1892 O O . SER A 1 236 ? -15.430 -2.730 5.824 1.00 93.75 236 SER A O 1
ATOM 1894 N N . GLY A 1 237 ? -13.877 -1.132 5.944 1.00 90.50 237 GLY A N 1
ATOM 1895 C CA . GLY A 1 237 ? -14.766 -0.055 5.537 1.00 90.50 237 GLY A CA 1
ATOM 1896 C C . GLY A 1 237 ? -14.102 0.863 4.532 1.00 90.50 237 GLY A C 1
ATOM 1897 O O . GLY A 1 237 ? -12.948 1.254 4.709 1.00 90.50 237 GLY A O 1
ATOM 1898 N N . GLN A 1 238 ? -14.871 1.283 3.534 1.00 88.19 238 GLN A N 1
ATOM 1899 C CA . GLN A 1 238 ? -14.439 2.219 2.510 1.00 88.19 238 GLN A CA 1
ATOM 1900 C C . GLN A 1 238 ? -13.805 3.475 3.130 1.00 88.19 238 GLN A C 1
ATOM 1902 O O . GLN A 1 238 ? -14.355 4.101 4.038 1.00 88.19 238 GLN A O 1
ATOM 1907 N N . HIS A 1 239 ? -12.613 3.815 2.641 1.00 85.38 239 HIS A N 1
ATOM 1908 C CA . HIS A 1 239 ? -11.738 4.867 3.183 1.00 85.38 239 HIS A CA 1
ATOM 1909 C C . HIS A 1 239 ? -11.275 5.879 2.134 1.00 85.38 239 HIS A C 1
ATOM 1911 O O . HIS A 1 239 ? -10.507 6.792 2.432 1.00 85.38 239 HIS A O 1
ATOM 1917 N N . GLY A 1 240 ? -11.770 5.735 0.908 1.00 78.69 240 GLY A N 1
ATOM 1918 C CA . GLY A 1 240 ? -11.449 6.587 -0.221 1.00 78.69 240 GLY A CA 1
ATOM 1919 C C . GLY A 1 240 ? -12.387 6.341 -1.399 1.00 78.69 240 GLY A C 1
ATOM 1920 O O . GLY A 1 240 ? -13.360 5.584 -1.315 1.00 78.69 240 GLY A O 1
ATOM 1921 N N . GLY A 1 241 ? -12.088 7.008 -2.509 1.00 73.19 241 GLY A N 1
ATOM 1922 C CA . GLY A 1 241 ? -12.819 6.843 -3.763 1.00 73.19 241 GLY A CA 1
ATOM 1923 C C . GLY A 1 241 ? -12.425 5.578 -4.528 1.00 73.19 241 GLY A C 1
ATOM 1924 O O . GLY A 1 241 ? -11.453 4.902 -4.198 1.00 73.19 241 GLY A O 1
ATOM 1925 N N . GLY A 1 242 ? -13.181 5.277 -5.583 1.00 74.44 24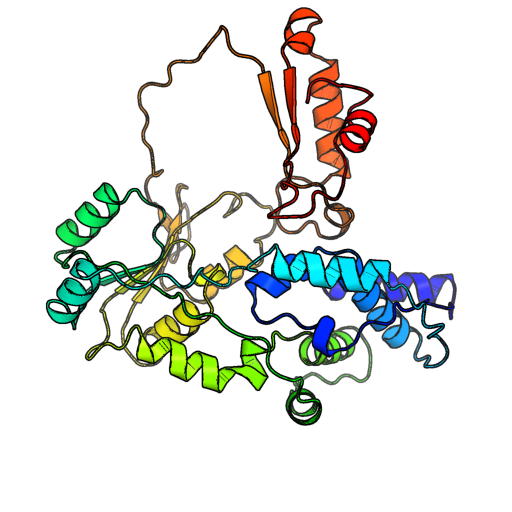2 GLY A N 1
ATOM 1926 C CA . GLY A 1 242 ? -12.822 4.263 -6.575 1.00 74.44 242 GLY A CA 1
ATOM 1927 C C . GLY A 1 242 ? -13.407 2.868 -6.353 1.00 74.44 242 GLY A C 1
ATOM 1928 O O . GLY A 1 242 ? -13.629 2.151 -7.326 1.00 74.44 242 GLY A O 1
ATOM 1929 N N . TYR A 1 243 ? -13.732 2.503 -5.112 1.00 81.00 243 TYR A N 1
ATOM 1930 C CA . TYR A 1 243 ? -14.453 1.261 -4.812 1.00 81.00 243 TYR A CA 1
ATOM 1931 C C . TYR A 1 243 ? -15.753 1.196 -5.607 1.00 81.00 243 TYR A C 1
ATOM 1933 O O . TYR A 1 243 ? -16.569 2.110 -5.497 1.00 81.00 243 TYR A O 1
ATOM 1941 N N . ARG A 1 244 ? -15.935 0.137 -6.406 1.00 77.12 244 ARG A N 1
ATOM 1942 C CA . ARG A 1 244 ? -17.126 -0.082 -7.258 1.00 77.12 244 ARG A CA 1
ATOM 1943 C C . ARG A 1 244 ? -17.392 0.978 -8.339 1.00 77.12 244 ARG A C 1
ATOM 1945 O O . ARG A 1 244 ? -18.373 0.857 -9.065 1.00 77.12 244 ARG A O 1
ATOM 1952 N N . VAL A 1 245 ? -16.542 1.997 -8.475 1.00 76.00 245 VAL A N 1
ATOM 1953 C CA . VAL A 1 245 ? -16.676 3.036 -9.515 1.00 76.00 245 VAL A CA 1
ATOM 1954 C C . VAL A 1 245 ? -15.891 2.653 -10.771 1.00 76.00 245 VAL A C 1
ATOM 1956 O O . VAL A 1 245 ? -16.230 3.062 -11.880 1.00 76.00 245 VAL A O 1
ATOM 1959 N N . TYR A 1 246 ? -14.837 1.852 -10.621 1.00 73.38 246 TYR A N 1
ATOM 1960 C CA . TYR A 1 246 ? -14.022 1.420 -11.750 1.00 73.38 246 TYR A CA 1
ATOM 1961 C C . TYR A 1 246 ? -14.680 0.301 -12.550 1.00 73.38 246 TYR A C 1
ATOM 1963 O O . TYR A 1 246 ? -15.239 -0.637 -11.988 1.00 73.38 246 TYR A O 1
ATOM 1971 N N . ARG A 1 247 ? -14.497 0.347 -13.878 1.00 75.44 247 ARG A N 1
ATOM 1972 C CA . ARG A 1 247 ? -14.867 -0.755 -14.782 1.00 75.44 247 ARG A CA 1
ATOM 1973 C C . ARG A 1 247 ? -14.230 -2.082 -14.354 1.00 75.44 247 ARG A C 1
ATOM 1975 O O . ARG A 1 247 ? -14.858 -3.127 -14.474 1.00 75.44 247 ARG A O 1
ATOM 1982 N N . TYR A 1 248 ? -12.992 -2.027 -13.867 1.00 77.44 248 TYR A N 1
ATOM 1983 C CA . TYR A 1 248 ? -12.263 -3.170 -13.328 1.00 77.44 248 TYR A CA 1
ATOM 1984 C C . TYR A 1 248 ? -11.880 -2.885 -11.881 1.00 77.44 248 TYR A C 1
ATOM 1986 O O . TYR A 1 248 ? -11.337 -1.817 -11.589 1.00 77.44 248 TYR A O 1
ATOM 1994 N N . LYS A 1 249 ? -12.137 -3.842 -10.984 1.00 77.94 249 LYS A N 1
ATOM 1995 C CA . LYS A 1 249 ? -11.754 -3.717 -9.575 1.00 77.94 249 LYS A CA 1
ATOM 1996 C C . LYS A 1 249 ? -10.249 -3.513 -9.464 1.00 77.94 249 LYS A C 1
ATOM 1998 O O . LYS A 1 249 ? -9.465 -4.234 -10.083 1.00 77.94 249 LYS A O 1
ATOM 2003 N N . ASN A 1 250 ? -9.846 -2.530 -8.670 1.00 75.88 250 ASN A N 1
ATOM 2004 C CA . ASN A 1 250 ? -8.434 -2.321 -8.385 1.00 75.88 250 ASN A CA 1
ATOM 2005 C C . ASN A 1 250 ? -7.926 -3.393 -7.398 1.00 75.88 250 ASN A C 1
ATOM 2007 O O . ASN A 1 250 ? -8.708 -4.049 -6.709 1.00 75.88 250 ASN A O 1
ATOM 2011 N N . TRP A 1 251 ? -6.603 -3.569 -7.324 1.00 78.75 251 TRP A N 1
ATOM 2012 C CA . TRP A 1 251 ? -5.979 -4.561 -6.437 1.00 78.75 251 TRP A CA 1
ATOM 2013 C C . TRP A 1 251 ? -6.367 -4.376 -4.967 1.00 78.75 251 TRP A C 1
ATOM 2015 O O . TRP A 1 251 ? -6.565 -5.357 -4.258 1.00 78.75 251 TRP A O 1
ATOM 2025 N N . ALA A 1 252 ? -6.492 -3.126 -4.521 1.00 80.19 252 ALA A N 1
ATOM 2026 C CA . ALA A 1 252 ? -6.850 -2.813 -3.149 1.00 80.19 252 ALA A CA 1
ATOM 2027 C C . ALA A 1 252 ? -8.259 -3.323 -2.801 1.00 80.19 252 ALA A C 1
ATOM 2029 O O . ALA A 1 252 ? -8.427 -4.032 -1.811 1.00 80.19 252 ALA A O 1
ATOM 2030 N N . GLU A 1 253 ? -9.234 -3.059 -3.672 1.00 85.62 253 GLU A N 1
ATOM 2031 C CA . GLU A 1 253 ? -10.595 -3.575 -3.558 1.00 85.62 253 GLU A CA 1
ATOM 2032 C C . GLU A 1 253 ? -10.600 -5.106 -3.568 1.00 85.62 253 GLU A C 1
ATOM 2034 O O . GLU A 1 253 ? -11.195 -5.710 -2.680 1.00 85.62 253 GLU A O 1
ATOM 2039 N N . ILE A 1 254 ? -9.903 -5.740 -4.518 1.00 88.44 254 ILE A N 1
ATOM 2040 C CA . ILE A 1 254 ? -9.814 -7.208 -4.606 1.00 88.44 254 ILE A CA 1
ATOM 2041 C C . ILE A 1 254 ? -9.249 -7.795 -3.309 1.00 88.44 254 ILE A C 1
ATOM 2043 O O . ILE A 1 254 ? -9.832 -8.724 -2.753 1.00 88.44 254 ILE A O 1
ATOM 2047 N N . TYR A 1 255 ? -8.141 -7.242 -2.815 1.00 90.06 255 TYR A N 1
ATOM 2048 C CA . TYR A 1 255 ? -7.485 -7.720 -1.608 1.00 90.06 255 TYR A CA 1
ATOM 2049 C C . TYR A 1 255 ? -8.386 -7.576 -0.380 1.00 90.06 255 TYR A C 1
ATOM 2051 O O . TYR A 1 255 ? -8.642 -8.575 0.292 1.00 90.06 255 TYR A O 1
ATOM 2059 N N . GLU A 1 256 ? -8.930 -6.387 -0.105 1.00 90.88 256 GLU A N 1
ATOM 2060 C CA . GLU A 1 256 ? -9.796 -6.193 1.064 1.00 90.88 256 GLU A CA 1
ATOM 2061 C C . GLU A 1 256 ? -11.040 -7.095 1.016 1.00 90.88 256 GLU A C 1
ATOM 2063 O O . GLU A 1 256 ? -11.402 -7.703 2.025 1.00 90.88 256 GLU A O 1
ATOM 2068 N N . HIS A 1 257 ? -11.645 -7.267 -0.166 1.00 90.62 257 HIS A N 1
ATOM 2069 C CA . HIS A 1 257 ? -12.767 -8.189 -0.360 1.00 90.62 257 HIS A CA 1
ATOM 2070 C C . HIS A 1 257 ? -12.357 -9.660 -0.278 1.00 90.62 257 HIS A C 1
ATOM 2072 O O . HIS A 1 257 ? -13.224 -10.501 -0.073 1.00 90.62 257 HIS A O 1
ATOM 2078 N N . SER A 1 258 ? -11.085 -10.010 -0.449 1.00 92.31 258 SER A N 1
ATOM 2079 C CA . SER A 1 258 ? -10.622 -11.391 -0.273 1.00 92.31 258 SER A CA 1
ATOM 2080 C C . SER A 1 258 ? -10.423 -11.757 1.198 1.00 92.31 258 SER A C 1
ATOM 2082 O O . SER A 1 258 ? -10.684 -12.897 1.567 1.00 92.31 258 SER A O 1
ATOM 2084 N N . VAL A 1 259 ? -10.042 -10.792 2.046 1.00 93.81 259 VAL A N 1
ATOM 2085 C CA . VAL A 1 259 ? -9.638 -11.065 3.439 1.00 93.81 259 VAL A CA 1
ATOM 2086 C C . VAL A 1 259 ? -10.678 -10.697 4.496 1.00 93.81 259 VAL A C 1
ATOM 2088 O O . VAL A 1 259 ? -10.718 -11.343 5.537 1.00 93.81 259 VAL A O 1
ATOM 2091 N N . ALA A 1 260 ? -11.512 -9.676 4.278 1.00 94.00 260 ALA A N 1
ATOM 2092 C CA . ALA A 1 260 ? -12.556 -9.309 5.240 1.00 94.00 260 ALA A CA 1
ATOM 2093 C C . ALA A 1 260 ? -13.705 -10.333 5.223 1.00 94.00 260 ALA A C 1
ATOM 2095 O O . ALA A 1 260 ? -13.920 -10.980 4.211 1.00 94.00 260 ALA A O 1
ATOM 2096 N N . ASP A 1 261 ? -14.496 -10.465 6.282 1.00 94.31 261 ASP A N 1
ATOM 2097 C CA . ASP A 1 261 ? -15.794 -11.152 6.238 1.00 94.31 261 ASP A CA 1
ATOM 2098 C C . ASP A 1 261 ? -16.845 -10.271 5.559 1.00 94.31 261 ASP A C 1
ATOM 2100 O O . ASP A 1 261 ? -17.598 -10.744 4.711 1.00 94.31 261 ASP A O 1
ATOM 2104 N N . ASN A 1 262 ? -16.847 -8.973 5.883 1.00 93.00 262 ASN A N 1
ATOM 2105 C CA . ASN A 1 262 ? -17.751 -7.982 5.309 1.00 93.00 262 ASN A CA 1
ATOM 2106 C C . ASN A 1 262 ? -17.038 -6.656 5.011 1.00 93.00 262 ASN A C 1
ATOM 2108 O O . ASN A 1 262 ? -16.104 -6.258 5.713 1.00 93.00 262 ASN A O 1
ATOM 2112 N N . PHE A 1 263 ? -17.517 -5.955 3.984 1.00 91.75 263 PHE A N 1
ATOM 2113 C CA . PHE A 1 263 ? -16.999 -4.660 3.547 1.00 91.75 263 PHE A CA 1
ATOM 2114 C C . PHE A 1 263 ? -18.081 -3.580 3.659 1.00 91.75 263 PHE A C 1
ATOM 2116 O O . PHE A 1 263 ? -19.143 -3.701 3.060 1.00 91.75 263 PHE A O 1
ATOM 2123 N N . LEU A 1 264 ? -17.835 -2.520 4.425 1.00 90.25 264 LEU A N 1
ATOM 2124 C CA . LEU A 1 264 ? -18.771 -1.411 4.604 1.00 90.25 264 LEU A CA 1
ATOM 2125 C C . LEU A 1 264 ? -18.551 -0.367 3.499 1.00 90.25 264 LEU A C 1
ATOM 2127 O O . LEU A 1 264 ? -17.541 0.338 3.509 1.00 90.25 264 LEU A O 1
ATOM 2131 N N . SER A 1 265 ? -19.495 -0.243 2.565 1.00 86.38 265 SER A N 1
ATOM 2132 C CA . SER A 1 265 ? -19.422 0.690 1.429 1.00 86.38 265 SER A CA 1
ATOM 2133 C C . SER A 1 265 ? -20.303 1.921 1.636 1.00 86.38 265 SER A C 1
ATOM 2135 O O . SER A 1 265 ? -21.379 1.827 2.213 1.00 86.38 265 SER A O 1
ATOM 2137 N N . TRP A 1 266 ? -19.890 3.072 1.096 1.00 83.19 266 TRP A N 1
ATOM 2138 C CA . TRP A 1 266 ? -20.718 4.290 1.059 1.00 83.19 266 TRP A CA 1
ATOM 2139 C C . TRP A 1 266 ? -21.846 4.240 0.018 1.00 83.19 266 TRP A C 1
ATOM 2141 O O . TRP A 1 266 ? -22.650 5.166 -0.060 1.00 83.19 266 TRP A O 1
ATOM 2151 N N . SER A 1 267 ? -21.880 3.202 -0.821 1.00 72.81 267 SER A N 1
ATOM 2152 C CA . SER A 1 267 ? -22.864 3.053 -1.895 1.00 72.81 267 SER A CA 1
ATOM 2153 C C . SER A 1 267 ? -24.030 2.145 -1.492 1.00 72.81 267 SER A C 1
ATOM 2155 O O . SER A 1 267 ? -23.904 1.276 -0.623 1.00 72.81 267 SER A O 1
ATOM 2157 N N . ALA A 1 268 ? -25.182 2.341 -2.139 1.00 69.38 268 ALA A N 1
ATOM 2158 C CA . ALA A 1 268 ? -26.270 1.373 -2.082 1.00 69.38 268 ALA A CA 1
ATOM 2159 C C . ALA A 1 268 ? -25.797 0.070 -2.744 1.00 69.38 268 ALA A C 1
ATOM 2161 O O . ALA A 1 268 ? -25.416 0.053 -3.917 1.00 69.38 268 ALA A O 1
ATOM 2162 N N . VAL A 1 269 ? -25.776 -1.020 -1.981 1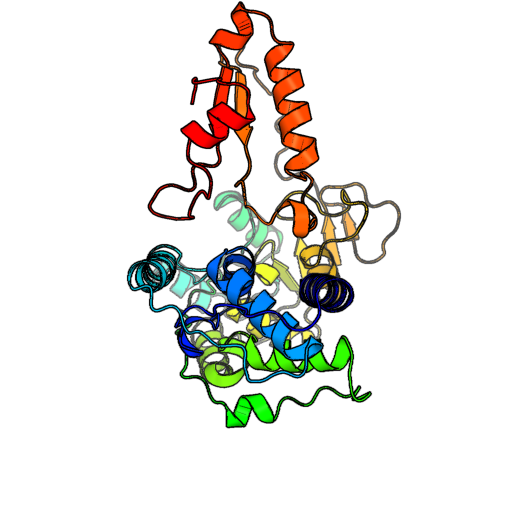.00 67.50 269 VAL A N 1
ATOM 2163 C CA . VAL A 1 269 ? -25.296 -2.315 -2.458 1.00 67.50 269 VAL A CA 1
ATOM 2164 C C . VAL A 1 269 ? -26.498 -3.105 -2.959 1.00 67.50 269 VAL A C 1
ATOM 2166 O O . VAL A 1 269 ? -27.288 -3.598 -2.164 1.00 67.50 269 VAL A O 1
ATOM 2169 N N . ALA A 1 270 ? -26.644 -3.225 -4.281 1.00 58.03 270 ALA A N 1
ATOM 2170 C CA . ALA A 1 270 ? -27.787 -3.928 -4.866 1.00 58.03 270 ALA A CA 1
ATOM 2171 C C . ALA A 1 270 ? -27.688 -5.461 -4.756 1.00 58.03 270 ALA A C 1
ATOM 2173 O O . ALA A 1 270 ? -28.718 -6.108 -4.650 1.00 58.03 270 ALA A O 1
ATOM 2174 N N . ASN A 1 271 ? -26.481 -6.044 -4.797 1.00 61.28 271 ASN A N 1
ATOM 2175 C CA . ASN A 1 271 ? -26.277 -7.501 -4.785 1.00 61.28 271 ASN A CA 1
ATOM 2176 C C . ASN A 1 271 ? -24.826 -7.875 -4.451 1.00 61.28 271 ASN A C 1
ATOM 2178 O O . ASN A 1 271 ? -24.005 -7.994 -5.357 1.00 61.28 271 ASN A O 1
ATOM 2182 N N . LEU A 1 272 ? -24.490 -8.060 -3.172 1.00 66.69 272 LEU A N 1
ATOM 2183 C CA . LEU A 1 272 ? -23.286 -8.786 -2.741 1.00 66.69 272 LEU A CA 1
ATOM 2184 C C . LEU A 1 272 ? -23.447 -9.194 -1.271 1.00 66.69 272 LEU A C 1
ATOM 2186 O O . LEU A 1 272 ? -23.596 -8.332 -0.416 1.00 66.69 272 LEU A O 1
ATOM 2190 N N . ASN A 1 273 ? -23.346 -10.493 -0.966 1.00 77.38 273 ASN A N 1
ATOM 2191 C CA . ASN A 1 273 ? -23.441 -11.021 0.411 1.00 77.38 273 ASN A CA 1
ATOM 2192 C C . ASN A 1 273 ? -22.378 -10.437 1.363 1.00 77.38 273 ASN A C 1
ATOM 2194 O O . ASN A 1 273 ? -22.507 -10.515 2.582 1.00 77.38 273 ASN A O 1
ATOM 2198 N N . LYS A 1 274 ? -21.299 -9.887 0.798 1.00 87.06 274 LYS A N 1
ATOM 2199 C CA . LYS A 1 274 ? -20.136 -9.374 1.521 1.00 87.06 274 LYS A CA 1
ATOM 2200 C C . LYS A 1 274 ? -20.225 -7.884 1.828 1.00 87.06 274 LYS A C 1
ATOM 2202 O O . LYS A 1 274 ? -19.736 -7.441 2.866 1.00 87.06 274 LYS A O 1
ATOM 2207 N N . ASP A 1 275 ? -20.831 -7.118 0.935 1.00 88.44 275 ASP A N 1
ATOM 2208 C CA . ASP A 1 275 ? -20.861 -5.668 1.022 1.00 88.44 275 ASP A CA 1
ATOM 2209 C C . ASP A 1 275 ? -22.079 -5.197 1.811 1.00 88.44 275 ASP A C 1
ATOM 2211 O O . ASP A 1 275 ? -23.218 -5.528 1.498 1.00 88.44 275 ASP A O 1
ATOM 2215 N N . LEU A 1 276 ? -21.827 -4.386 2.828 1.00 87.75 276 LEU A N 1
ATOM 2216 C CA . LEU A 1 276 ? -22.842 -3.788 3.673 1.00 87.75 276 LEU A CA 1
ATOM 2217 C C . LEU A 1 276 ? -22.914 -2.301 3.350 1.00 87.75 276 LEU A C 1
ATOM 2219 O O . LEU A 1 276 ? -21.904 -1.596 3.416 1.00 87.75 276 LEU A O 1
ATOM 2223 N N . SER A 1 277 ? -24.105 -1.810 3.017 1.00 83.94 277 SER A N 1
ATOM 2224 C CA . SER A 1 277 ? -24.310 -0.370 2.891 1.00 83.94 277 SER A CA 1
ATOM 2225 C C . SER A 1 277 ? -24.084 0.303 4.243 1.00 83.94 277 SER A C 1
ATOM 2227 O O . SER A 1 277 ? -24.691 -0.049 5.253 1.00 83.94 277 SER A O 1
ATOM 2229 N N . ALA A 1 278 ? -23.202 1.291 4.245 1.00 77.94 278 ALA A N 1
ATOM 2230 C CA . ALA A 1 278 ? -22.901 2.154 5.368 1.00 77.94 278 ALA A CA 1
ATOM 2231 C C . ALA A 1 278 ? -23.179 3.608 4.976 1.00 77.94 278 ALA A C 1
ATOM 2233 O O . ALA A 1 278 ? -23.140 3.982 3.803 1.00 77.94 278 ALA A O 1
ATOM 2234 N N . CYS A 1 279 ? -23.480 4.449 5.964 1.00 64.81 279 CYS A N 1
ATOM 2235 C CA . CYS A 1 279 ? -23.750 5.853 5.697 1.00 64.81 279 CYS A CA 1
ATOM 2236 C C . CYS A 1 279 ? -22.478 6.603 5.268 1.00 64.81 279 CYS A C 1
ATOM 2238 O O . CYS A 1 279 ? -21.373 6.347 5.754 1.00 64.81 279 CYS A O 1
ATOM 2240 N N . VAL A 1 280 ? -22.661 7.573 4.369 1.00 60.84 280 VAL A N 1
ATOM 2241 C CA . VAL A 1 280 ? -21.654 8.594 4.062 1.00 60.84 280 VAL A CA 1
ATOM 2242 C C . VAL A 1 280 ? -21.294 9.315 5.365 1.00 60.84 280 VAL A C 1
ATOM 2244 O O . VAL A 1 280 ? -22.171 9.766 6.101 1.00 60.84 280 VAL A O 1
ATOM 2247 N N . GLN A 1 281 ? -19.993 9.407 5.654 1.00 56.81 281 GLN A N 1
ATOM 2248 C CA . GLN A 1 281 ? -19.448 9.813 6.959 1.00 56.81 281 GLN A CA 1
ATOM 2249 C C . GLN A 1 281 ? -19.764 11.261 7.374 1.00 56.81 281 GLN A C 1
ATOM 2251 O O . GLN A 1 281 ? -19.562 11.618 8.533 1.00 56.81 281 GLN A O 1
ATOM 2256 N N . ALA A 1 282 ? -20.276 12.092 6.466 1.00 56.19 282 ALA A N 1
ATOM 2257 C CA . ALA A 1 282 ? -20.706 13.448 6.765 1.00 56.19 282 ALA A CA 1
ATOM 2258 C C . ALA A 1 282 ? -22.020 13.748 6.036 1.00 56.19 282 ALA A C 1
ATOM 2260 O O . ALA A 1 282 ? -22.047 13.889 4.816 1.00 56.19 282 ALA A O 1
ATOM 2261 N N . ASN A 1 283 ? -23.112 13.865 6.791 1.00 53.91 283 ASN A N 1
ATOM 2262 C CA . ASN A 1 283 ? -24.371 14.395 6.279 1.00 53.91 283 ASN A CA 1
ATOM 2263 C C . ASN A 1 283 ? -24.424 15.896 6.593 1.00 53.91 283 ASN A C 1
ATOM 2265 O O . ASN A 1 283 ? -25.057 16.326 7.560 1.00 53.91 283 ASN A O 1
ATOM 2269 N N . ILE A 1 284 ? -23.659 16.688 5.837 1.00 61.41 284 ILE A N 1
ATOM 2270 C CA . ILE A 1 284 ? -23.676 18.148 5.967 1.00 61.41 284 ILE A CA 1
ATOM 2271 C C . ILE A 1 284 ? -24.929 18.642 5.248 1.00 61.41 284 ILE A C 1
ATOM 2273 O O . ILE A 1 284 ? -24.962 18.732 4.026 1.00 61.41 284 ILE A O 1
ATOM 2277 N N . LYS A 1 285 ? -25.974 18.949 6.020 1.00 61.94 285 LYS A N 1
ATOM 2278 C CA . LYS A 1 285 ? -27.267 19.406 5.484 1.00 61.94 285 LYS A CA 1
ATOM 2279 C C . LYS A 1 285 ? -27.219 20.814 4.883 1.00 61.94 285 LYS A C 1
ATOM 2281 O O . LYS A 1 285 ? -28.099 21.173 4.109 1.00 61.94 285 LYS A O 1
ATOM 2286 N N . HIS A 1 286 ? -26.210 21.607 5.243 1.00 72.94 286 HIS A N 1
ATOM 2287 C CA . HIS A 1 286 ? -26.095 23.005 4.841 1.00 72.94 286 HIS A CA 1
ATOM 2288 C C . HIS A 1 286 ? -24.707 23.272 4.272 1.00 72.94 286 HIS A C 1
ATOM 2290 O O . HIS A 1 286 ? -23.751 23.510 5.008 1.00 72.94 286 HIS A O 1
ATOM 2296 N N . TYR A 1 287 ? -24.601 23.219 2.948 1.00 69.81 287 TYR A N 1
ATOM 2297 C CA . TYR A 1 287 ? -23.465 23.794 2.246 1.00 69.81 287 TYR A CA 1
ATOM 2298 C C . TYR A 1 287 ? -23.763 25.278 2.036 1.00 69.81 287 TYR A C 1
ATOM 2300 O O . TYR A 1 287 ? -24.782 25.612 1.431 1.00 69.81 287 TYR A O 1
ATOM 2308 N N . LYS A 1 288 ? -22.912 26.171 2.549 1.00 75.81 288 LYS A N 1
ATOM 2309 C CA . LYS A 1 288 ? -22.953 27.584 2.166 1.00 75.81 288 LYS A CA 1
ATOM 2310 C C . LYS A 1 288 ? -21.889 27.781 1.086 1.00 75.81 288 LYS A C 1
ATOM 2312 O O . LYS A 1 288 ? -20.712 27.823 1.439 1.00 75.81 288 LYS A O 1
ATOM 2317 N N . PRO A 1 289 ? -22.261 27.812 -0.204 1.00 71.31 289 PRO A N 1
ATOM 2318 C CA . PRO A 1 289 ? -21.303 28.127 -1.254 1.00 71.31 289 PRO A CA 1
ATOM 2319 C C . PRO A 1 289 ? -20.722 29.523 -1.012 1.00 71.31 289 PRO A C 1
ATOM 2321 O O . PRO A 1 289 ? -21.446 30.457 -0.662 1.00 71.31 289 PRO A O 1
ATOM 2324 N N . ASP A 1 290 ? -19.410 29.643 -1.181 1.00 71.06 290 ASP A N 1
ATOM 2325 C CA . ASP A 1 290 ? -18.737 30.934 -1.223 1.00 71.06 290 ASP A CA 1
ATOM 2326 C C . ASP A 1 290 ? -18.714 31.420 -2.674 1.00 71.06 290 ASP A C 1
ATOM 2328 O O . ASP A 1 290 ? -17.929 30.943 -3.493 1.00 71.06 290 ASP A O 1
ATOM 2332 N N . PHE A 1 291 ? -19.621 32.340 -3.000 1.00 71.19 291 PHE A N 1
ATOM 2333 C CA . PHE A 1 291 ? -19.733 32.923 -4.338 1.00 71.19 291 PHE A CA 1
ATOM 2334 C C . PHE A 1 291 ? -18.681 34.004 -4.620 1.00 71.19 291 PHE A C 1
ATOM 2336 O O . PHE A 1 291 ? -18.599 34.478 -5.748 1.00 71.19 291 PHE A O 1
ATOM 2343 N N . LEU A 1 292 ? -17.885 34.393 -3.618 1.00 74.31 292 LEU A N 1
ATOM 2344 C CA . LEU A 1 292 ? -16.745 35.300 -3.778 1.00 74.31 292 LEU A CA 1
ATOM 2345 C C . LEU A 1 292 ? -15.424 34.530 -3.940 1.00 74.31 292 LEU A C 1
ATOM 2347 O O . LEU A 1 292 ? -14.360 35.137 -4.055 1.00 74.31 292 LEU A O 1
ATOM 2351 N N . GLY A 1 293 ? -15.486 33.196 -3.926 1.00 72.69 293 GLY A N 1
ATOM 2352 C CA . GLY A 1 293 ? -14.327 32.324 -4.017 1.00 72.69 293 GLY A CA 1
ATOM 2353 C C . GLY A 1 293 ? -13.762 32.183 -5.433 1.00 72.69 293 GLY A C 1
ATOM 2354 O O . GLY A 1 293 ? -14.453 32.315 -6.441 1.00 72.69 293 GLY A O 1
ATOM 2355 N N . ASN A 1 294 ? -12.479 31.836 -5.493 1.00 80.12 294 ASN A N 1
ATOM 2356 C CA . ASN A 1 294 ? -11.790 31.436 -6.718 1.00 80.12 294 ASN A CA 1
ATOM 2357 C C . ASN A 1 294 ? -12.186 30.011 -7.147 1.00 80.12 294 ASN A C 1
ATOM 2359 O O . ASN A 1 294 ? -12.474 29.154 -6.305 1.00 80.12 294 ASN A O 1
ATOM 2363 N N . LEU A 1 295 ? -12.118 29.714 -8.450 1.00 85.62 295 LEU A N 1
ATOM 2364 C CA . LEU A 1 295 ? -12.260 28.341 -8.940 1.00 85.62 295 LEU A CA 1
ATOM 2365 C C . LEU A 1 295 ? -10.961 27.572 -8.669 1.00 85.62 295 LEU A C 1
ATOM 2367 O O . LEU A 1 295 ? -9.958 27.757 -9.355 1.00 85.62 295 LEU A O 1
ATOM 2371 N N . LEU A 1 296 ? -10.978 26.687 -7.674 1.00 86.81 296 LEU A N 1
ATOM 2372 C CA . LEU A 1 296 ? -9.835 25.837 -7.346 1.00 86.81 296 LEU A CA 1
ATOM 2373 C C . LEU A 1 296 ? -9.874 24.531 -8.150 1.00 86.81 296 LEU A C 1
ATOM 2375 O O . LEU A 1 296 ? -10.727 23.673 -7.926 1.00 86.81 296 LEU A O 1
ATOM 2379 N N . VAL A 1 297 ? -8.890 24.337 -9.024 1.00 86.00 297 VAL A N 1
ATOM 2380 C CA . VAL A 1 297 ? -8.661 23.070 -9.724 1.00 86.00 297 VAL A CA 1
ATOM 2381 C C . VAL A 1 297 ? -7.575 22.292 -8.997 1.00 86.00 297 VAL A C 1
ATOM 2383 O O . VAL A 1 297 ? -6.396 22.625 -9.078 1.00 86.00 297 VAL A O 1
ATOM 2386 N N . VAL A 1 298 ? -7.963 21.233 -8.288 1.00 81.50 298 VAL A N 1
ATOM 2387 C CA . VAL A 1 298 ? -7.016 20.354 -7.590 1.00 81.50 298 VAL A CA 1
ATOM 2388 C C . VAL A 1 298 ? -6.600 19.216 -8.516 1.00 81.50 298 VAL A C 1
ATOM 2390 O O . VAL A 1 298 ? -7.431 18.396 -8.907 1.00 81.50 298 VAL A O 1
ATOM 2393 N N . LEU A 1 299 ? -5.312 19.129 -8.851 1.00 75.62 299 LEU A N 1
ATOM 2394 C CA . LEU A 1 299 ? -4.792 18.008 -9.640 1.00 75.62 299 LEU A CA 1
ATOM 2395 C C . LEU A 1 299 ? -4.304 16.880 -8.735 1.00 75.62 299 LEU A C 1
ATOM 2397 O O . LEU A 1 299 ? -3.838 17.106 -7.621 1.00 75.62 299 LEU A O 1
ATOM 2401 N N . GLY A 1 300 ? -4.364 15.651 -9.246 1.00 70.25 300 GLY A N 1
ATOM 2402 C CA . GLY A 1 300 ? -3.642 14.519 -8.672 1.00 70.25 300 GLY A CA 1
ATOM 2403 C C . GLY A 1 300 ? -2.126 14.616 -8.910 1.00 70.25 300 GLY A C 1
ATOM 2404 O O . GLY A 1 300 ? -1.655 15.519 -9.601 1.00 70.25 300 GLY A O 1
ATOM 2405 N N . PRO A 1 301 ? -1.332 13.687 -8.347 1.00 64.75 301 PRO A N 1
ATOM 2406 C CA . PRO A 1 301 ? 0.081 13.593 -8.690 1.00 64.75 301 PRO A CA 1
ATOM 2407 C C . PRO A 1 301 ? 0.204 13.152 -10.147 1.00 64.75 301 PRO A C 1
ATOM 2409 O O . PRO A 1 301 ? -0.405 12.158 -10.534 1.00 64.75 301 PRO A O 1
ATOM 2412 N N . VAL A 1 302 ? 1.016 13.851 -10.932 1.00 64.94 302 VAL A N 1
ATOM 2413 C CA . VAL A 1 302 ? 1.302 13.451 -12.313 1.00 64.94 302 VAL A CA 1
ATOM 2414 C C . VAL A 1 302 ? 2.507 12.540 -12.275 1.00 64.94 302 VAL A C 1
ATOM 2416 O O . VAL A 1 302 ? 3.584 12.942 -11.839 1.00 64.94 302 VAL A O 1
ATOM 2419 N N . THR A 1 303 ? 2.333 11.294 -12.696 1.00 62.19 303 THR A N 1
ATOM 2420 C CA . THR A 1 303 ? 3.464 10.376 -12.851 1.00 62.19 303 THR A CA 1
ATOM 2421 C C . THR A 1 303 ? 3.600 9.984 -14.313 1.00 62.19 303 THR A C 1
ATOM 2423 O O . THR A 1 303 ? 2.599 9.731 -14.988 1.00 62.19 303 THR A O 1
ATOM 2426 N N . ARG A 1 304 ? 4.844 9.901 -14.805 1.00 61.69 304 ARG A N 1
ATOM 2427 C CA . ARG A 1 304 ? 5.163 9.480 -16.182 1.00 61.69 304 ARG A CA 1
ATOM 2428 C C . ARG A 1 304 ? 4.509 8.146 -16.547 1.00 61.69 304 ARG A C 1
ATOM 2430 O O . ARG A 1 304 ? 4.153 7.908 -17.693 1.00 61.69 304 ARG A O 1
ATOM 2437 N N . GLN A 1 305 ? 4.313 7.293 -15.548 1.00 58.78 305 GLN A N 1
ATOM 2438 C CA . GLN A 1 305 ? 3.788 5.949 -15.716 1.00 58.78 305 GLN A CA 1
ATOM 2439 C C . GLN A 1 305 ? 2.274 5.821 -15.477 1.00 58.78 305 GLN A C 1
ATOM 2441 O O . GLN A 1 305 ? 1.729 4.725 -15.583 1.00 58.78 305 GLN A O 1
ATOM 2446 N N . GLN A 1 306 ? 1.565 6.908 -15.163 1.00 60.19 306 GLN A N 1
ATOM 2447 C CA . GLN A 1 306 ? 0.129 6.854 -14.863 1.00 60.19 306 GLN A CA 1
ATOM 2448 C C . GLN A 1 306 ? -0.703 6.338 -16.045 1.00 60.19 306 GLN A C 1
ATOM 2450 O O . GLN A 1 306 ? -1.655 5.589 -15.837 1.00 60.19 306 GLN A O 1
ATOM 2455 N N . ASN A 1 307 ? -0.295 6.679 -17.274 1.00 56.94 307 ASN A N 1
ATOM 2456 C CA . ASN A 1 307 ? -0.926 6.200 -18.510 1.00 56.94 307 ASN A CA 1
ATOM 2457 C C . ASN A 1 307 ? -0.656 4.714 -18.756 1.00 56.94 307 ASN A C 1
ATOM 2459 O O . ASN A 1 307 ? -1.543 3.987 -19.187 1.00 56.94 307 ASN A O 1
ATOM 2463 N N . ASN A 1 308 ? 0.555 4.256 -18.431 1.00 53.75 308 ASN A N 1
ATOM 2464 C CA . ASN A 1 308 ? 0.950 2.858 -18.591 1.00 53.75 308 ASN A CA 1
ATOM 2465 C C . ASN A 1 308 ? 0.223 1.960 -17.596 1.00 53.75 308 ASN A C 1
ATOM 2467 O O . ASN A 1 308 ? -0.063 0.800 -17.875 1.00 53.75 308 ASN A O 1
ATOM 2471 N N . PHE A 1 309 ? -0.077 2.495 -16.417 1.00 53.09 309 PHE A N 1
ATOM 2472 C CA . PHE A 1 309 ? -0.522 1.669 -15.321 1.00 53.09 309 PHE A CA 1
ATOM 2473 C C . PHE A 1 309 ? -2.016 1.535 -15.155 1.00 53.09 309 PHE A C 1
ATOM 2475 O O . PHE A 1 309 ? -2.397 0.570 -14.494 1.00 53.09 309 PHE A O 1
ATOM 2482 N N . ASN A 1 310 ? -2.821 2.440 -15.730 1.00 49.53 310 ASN A N 1
ATOM 2483 C CA . ASN A 1 310 ? -4.284 2.460 -15.621 1.00 49.53 310 ASN A CA 1
ATOM 2484 C C . ASN A 1 310 ? -4.741 1.889 -14.263 1.00 49.53 310 ASN A C 1
ATOM 2486 O O . ASN A 1 310 ? -5.523 0.941 -14.196 1.00 49.53 310 ASN A O 1
ATOM 2490 N N . LEU A 1 311 ? -4.079 2.366 -13.192 1.00 47.09 311 LEU A N 1
ATOM 2491 C CA . LEU A 1 311 ? -3.839 1.638 -11.934 1.00 47.09 311 LEU A CA 1
ATOM 2492 C C . LEU A 1 311 ? -5.081 1.689 -11.039 1.00 47.09 311 LEU A C 1
ATOM 2494 O O . LEU A 1 311 ? -4.998 2.003 -9.858 1.00 47.09 311 LEU A O 1
ATOM 2498 N N . GLY A 1 312 ? -6.252 1.471 -11.637 1.00 47.25 312 GLY A N 1
ATOM 2499 C CA . GLY A 1 312 ? -7.538 1.736 -11.022 1.00 47.25 312 GLY A CA 1
ATOM 2500 C C . GLY A 1 312 ? -7.608 3.158 -10.479 1.00 47.25 312 GLY A C 1
ATOM 2501 O O . GLY A 1 312 ? -8.033 3.331 -9.350 1.00 47.25 312 GLY A O 1
ATOM 2502 N N . ASN A 1 313 ? -7.132 4.153 -11.232 1.00 49.56 313 ASN A N 1
ATOM 2503 C CA . ASN A 1 313 ? -7.414 5.558 -10.953 1.00 49.56 313 ASN A CA 1
ATOM 2504 C C . ASN A 1 313 ? -8.367 6.074 -12.029 1.00 49.56 313 ASN A C 1
ATOM 2506 O O . ASN A 1 313 ? -8.248 5.708 -13.196 1.00 49.56 313 ASN A O 1
ATOM 2510 N N . THR A 1 314 ? -9.277 6.966 -11.647 1.00 46.03 314 THR A N 1
ATOM 2511 C CA . THR A 1 314 ? -10.276 7.607 -12.522 1.00 46.03 314 THR A CA 1
ATOM 2512 C C . THR A 1 314 ? -9.662 8.463 -13.636 1.00 46.03 314 THR A C 1
ATOM 2514 O O . THR A 1 314 ? -10.383 8.936 -14.509 1.00 46.03 314 THR A O 1
ATOM 2517 N N . HIS A 1 315 ? -8.341 8.672 -13.624 1.00 53.06 315 HIS A N 1
ATOM 2518 C CA . HIS A 1 315 ? -7.652 9.625 -14.487 1.00 53.06 315 HIS A CA 1
ATOM 2519 C C . HIS A 1 315 ? -6.442 8.982 -15.168 1.00 53.06 315 HIS A C 1
ATOM 2521 O O . HIS A 1 315 ? -5.403 8.747 -14.538 1.00 53.06 315 HIS A O 1
ATOM 2527 N N . CYS A 1 316 ? -6.574 8.751 -16.473 1.00 62.31 316 CYS A N 1
ATOM 2528 C CA . CYS A 1 316 ? -5.438 8.618 -17.374 1.00 62.31 316 CYS A CA 1
ATOM 2529 C C . CYS A 1 316 ? -4.965 10.034 -17.722 1.00 62.31 316 CYS A C 1
ATOM 2531 O O . CYS A 1 316 ? -5.778 10.859 -18.137 1.00 62.31 316 CYS A O 1
ATOM 2533 N N . ASN A 1 317 ? -3.679 10.343 -17.555 1.00 68.38 317 ASN A N 1
ATOM 2534 C CA . ASN A 1 317 ? -3.160 11.685 -17.844 1.00 68.38 317 ASN A CA 1
ATOM 2535 C C . ASN A 1 317 ? -3.390 12.061 -19.315 1.00 68.38 317 ASN A C 1
ATOM 2537 O O . ASN A 1 317 ? -3.684 13.218 -19.603 1.00 68.38 317 ASN A O 1
ATOM 2541 N N . SER A 1 318 ? -3.321 11.088 -20.233 1.00 69.31 318 SER A N 1
ATOM 2542 C CA . SER A 1 318 ? -3.534 11.331 -21.666 1.00 69.31 318 SER A CA 1
ATOM 2543 C C . SER A 1 318 ? -4.963 11.726 -22.038 1.00 69.31 318 SER A C 1
ATOM 254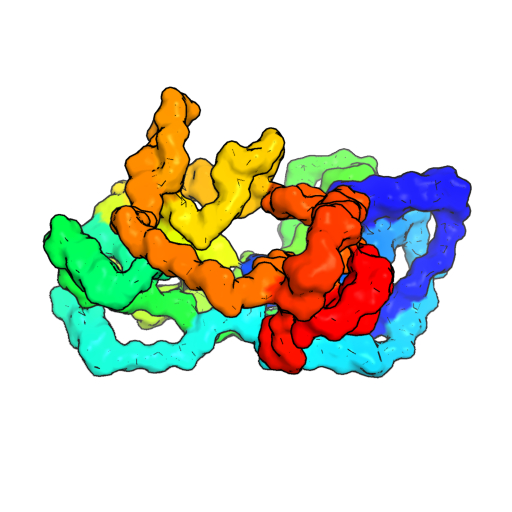5 O O . SER A 1 318 ? -5.137 12.328 -23.088 1.00 69.31 318 SER A O 1
ATOM 2547 N N . SER A 1 319 ? -5.975 11.431 -21.215 1.00 75.00 319 SER A N 1
ATOM 2548 C CA . SER A 1 319 ? -7.359 11.867 -21.459 1.00 75.00 319 SER A CA 1
ATOM 2549 C C . SER A 1 319 ? -7.802 12.974 -20.505 1.00 75.00 319 SER A C 1
ATOM 2551 O O . SER A 1 319 ? -8.470 13.917 -20.920 1.00 75.00 319 SER A O 1
ATOM 2553 N N . TYR A 1 320 ? -7.386 12.912 -19.240 1.00 79.19 320 TYR A N 1
ATOM 2554 C CA . TYR A 1 320 ? -7.791 13.870 -18.217 1.00 79.19 320 TYR A CA 1
ATOM 2555 C C . TYR A 1 320 ? -7.246 15.277 -18.471 1.00 79.19 320 TYR A C 1
ATOM 2557 O O . TYR A 1 320 ? -8.010 16.235 -18.390 1.00 79.19 320 TYR A O 1
ATOM 2565 N N . TYR A 1 321 ? -5.959 15.426 -18.811 1.00 80.94 321 TYR A N 1
ATOM 2566 C CA . TYR A 1 321 ? -5.389 16.758 -19.039 1.00 80.94 321 TYR A CA 1
ATOM 2567 C C . TYR A 1 321 ? -5.939 17.450 -20.283 1.00 80.94 321 TYR A C 1
ATOM 2569 O O . TYR A 1 321 ? -6.235 18.636 -20.177 1.00 80.94 321 TYR A O 1
ATOM 2577 N N . PRO A 1 322 ? -6.155 16.767 -21.424 1.00 84.75 322 PRO A N 1
ATOM 2578 C CA . PRO A 1 322 ? -6.848 17.386 -22.551 1.00 84.75 322 PRO A CA 1
ATOM 2579 C C . PRO A 1 322 ? -8.265 17.852 -22.210 1.00 84.75 322 PRO A C 1
ATOM 2581 O O . PRO A 1 322 ? -8.624 18.977 -22.550 1.00 84.75 322 PRO A O 1
ATOM 2584 N N . ILE A 1 323 ? -9.047 17.037 -21.489 1.00 87.31 323 ILE A N 1
ATOM 2585 C CA . ILE A 1 323 ? -10.397 17.420 -21.042 1.00 87.31 323 ILE A CA 1
ATOM 2586 C C . ILE A 1 323 ? -10.325 18.637 -20.119 1.00 87.31 323 ILE A C 1
ATOM 2588 O O . ILE A 1 323 ? -11.065 19.601 -20.302 1.00 87.31 323 ILE A O 1
ATOM 2592 N N . LEU A 1 324 ? -9.410 18.615 -19.149 1.00 87.75 324 LEU A N 1
ATOM 2593 C CA . LEU A 1 324 ? -9.235 19.715 -18.214 1.00 87.75 324 LEU A CA 1
ATOM 2594 C C . LEU A 1 324 ? -8.784 20.996 -18.923 1.00 87.75 324 LEU A C 1
ATOM 2596 O O . LEU A 1 324 ? -9.318 22.062 -18.647 1.00 87.75 324 LEU A O 1
ATOM 2600 N N . LYS A 1 325 ? -7.841 20.897 -19.862 1.00 87.94 325 LYS A N 1
ATOM 2601 C CA . LYS A 1 325 ? -7.391 22.021 -20.686 1.00 87.94 325 LYS A CA 1
ATOM 2602 C C . LYS A 1 325 ? -8.553 22.615 -21.478 1.00 87.94 325 LYS A C 1
ATOM 2604 O O . LYS A 1 325 ? -8.735 23.825 -21.450 1.00 87.94 325 LYS A O 1
ATOM 2609 N N . HIS A 1 326 ? -9.356 21.779 -22.136 1.00 90.44 326 HIS A N 1
ATOM 2610 C CA . HIS A 1 326 ? -10.538 22.232 -22.871 1.00 90.44 326 HIS A CA 1
ATOM 2611 C C . HIS A 1 326 ? -11.546 22.929 -21.949 1.00 90.44 326 HIS A C 1
ATOM 2613 O O . HIS A 1 326 ? -12.038 24.004 -22.276 1.00 90.44 326 HIS A O 1
ATOM 2619 N N . PHE A 1 327 ? -11.815 22.355 -20.772 1.00 91.00 327 PHE A N 1
ATOM 2620 C CA . PHE A 1 327 ? -12.663 22.983 -19.760 1.00 91.00 327 PHE A CA 1
ATOM 2621 C C . PHE A 1 327 ? -12.131 24.364 -19.362 1.00 91.00 327 PHE A C 1
ATOM 2623 O O . PHE A 1 327 ? -12.872 25.340 -19.428 1.00 91.00 327 PHE A O 1
ATOM 26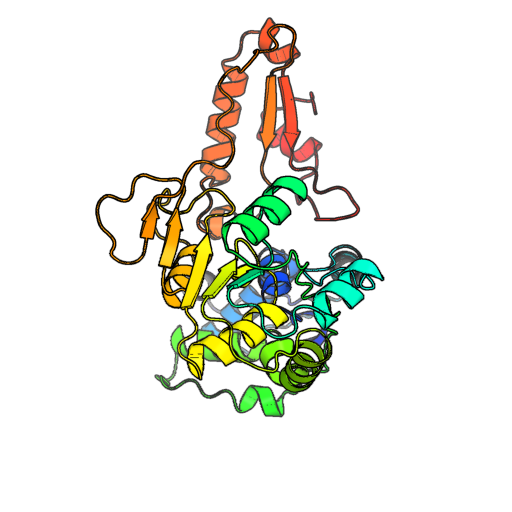30 N N . LEU A 1 328 ? -10.843 24.472 -19.029 1.00 89.25 328 LEU A N 1
ATOM 2631 C CA . LEU A 1 328 ? -10.219 25.740 -18.647 1.00 89.25 328 LEU A CA 1
ATOM 2632 C C . LEU A 1 328 ? -10.269 26.781 -19.774 1.00 89.25 328 LEU A C 1
ATOM 2634 O O . LEU A 1 328 ? -10.559 27.942 -19.511 1.00 89.25 328 LEU A O 1
ATOM 2638 N N . MET A 1 329 ? -10.055 26.362 -21.024 1.00 88.12 329 MET A N 1
ATOM 2639 C CA . MET A 1 329 ? -10.155 27.227 -22.207 1.00 88.12 329 MET A CA 1
ATOM 2640 C C . MET A 1 329 ? -11.591 27.671 -22.520 1.00 88.12 329 MET A C 1
ATOM 2642 O O . MET A 1 329 ? -11.776 28.678 -23.194 1.00 88.12 329 MET A O 1
ATOM 2646 N N . SER A 1 330 ? -12.601 26.941 -22.037 1.00 91.31 330 SER A N 1
ATOM 2647 C CA . SER A 1 330 ? -14.016 27.298 -22.206 1.00 91.31 330 SER A CA 1
ATOM 2648 C C . SER A 1 330 ? -14.540 28.288 -21.158 1.00 91.31 330 SER A C 1
ATOM 2650 O O . SER A 1 330 ? -15.676 28.749 -21.265 1.00 91.31 330 SER A O 1
ATOM 2652 N N . LEU A 1 331 ? -13.741 28.613 -20.134 1.00 89.31 331 LEU A N 1
ATOM 2653 C CA . LEU A 1 331 ? -14.129 29.574 -19.104 1.00 89.31 331 LEU A CA 1
ATOM 2654 C C . LEU A 1 331 ? -14.130 31.003 -19.657 1.00 89.31 331 LEU A C 1
ATOM 2656 O O . LEU A 1 331 ? -13.310 31.367 -20.498 1.00 89.31 331 LEU A O 1
ATOM 2660 N N . SER A 1 332 ? -15.028 31.841 -19.134 1.00 88.94 332 SER A N 1
ATOM 2661 C CA . SER A 1 332 ? -15.032 33.272 -19.447 1.00 88.94 332 SER A CA 1
ATOM 2662 C C . SER A 1 332 ? -13.713 33.931 -19.020 1.00 88.94 332 SER A C 1
ATOM 2664 O O . SER A 1 332 ? -13.058 33.480 -18.078 1.00 88.94 332 SER A O 1
ATOM 2666 N N . SER A 1 333 ? -13.344 35.046 -19.656 1.00 85.12 333 SER A N 1
ATOM 2667 C CA . SER A 1 333 ? -12.141 35.808 -19.290 1.00 85.12 333 SER A CA 1
ATOM 2668 C C . SER A 1 333 ? -12.133 36.252 -17.822 1.00 85.12 333 SER A C 1
ATOM 2670 O O . SER A 1 333 ? -11.069 36.351 -17.216 1.00 85.12 333 SER A O 1
ATOM 2672 N N . GLU A 1 334 ? -13.308 36.518 -17.249 1.00 85.56 334 GLU A N 1
ATOM 2673 C CA . GLU A 1 334 ? -13.472 36.871 -15.839 1.00 85.56 334 GLU A CA 1
ATOM 2674 C C . GLU A 1 334 ? -13.199 35.661 -14.939 1.00 85.56 334 GLU A C 1
ATOM 2676 O O . GLU A 1 334 ? -12.311 35.709 -14.089 1.00 85.56 334 GLU A O 1
ATOM 2681 N N . THR A 1 335 ? -13.879 34.537 -15.186 1.00 84.75 335 THR A N 1
ATOM 2682 C CA . THR A 1 335 ? -13.711 33.308 -14.398 1.00 84.75 335 THR A CA 1
ATOM 2683 C C . THR A 1 335 ? -12.295 32.752 -14.515 1.00 84.75 335 THR A C 1
ATOM 2685 O O . THR A 1 335 ? -11.726 32.330 -13.513 1.00 84.75 335 THR A O 1
ATOM 2688 N N . SER A 1 336 ? -11.699 32.789 -15.712 1.00 83.38 336 SER A N 1
ATOM 2689 C CA . SER A 1 336 ? -10.350 32.281 -15.976 1.00 83.38 336 SER A CA 1
ATOM 2690 C C . SER A 1 336 ? -9.276 32.986 -15.143 1.00 83.38 336 SER A C 1
ATOM 2692 O O . SER A 1 336 ? -8.302 32.341 -14.758 1.00 83.38 336 SER A O 1
ATOM 2694 N N . ARG A 1 337 ? -9.429 34.288 -14.853 1.00 83.44 337 ARG A N 1
ATOM 2695 C CA . ARG A 1 337 ? -8.478 35.044 -14.014 1.00 83.44 337 ARG A CA 1
ATOM 2696 C C . ARG A 1 337 ? -8.537 34.622 -12.548 1.00 83.44 337 ARG A C 1
ATOM 2698 O O . ARG A 1 337 ? -7.523 34.699 -11.862 1.00 83.44 337 ARG A O 1
ATOM 2705 N N . SER A 1 338 ? -9.691 34.127 -12.111 1.00 85.31 338 SER A N 1
ATOM 2706 C CA . SER A 1 338 ? -9.949 33.643 -10.752 1.00 85.31 338 SER A CA 1
ATOM 2707 C C . SER A 1 338 ? -9.749 32.131 -10.607 1.00 85.31 338 SER A C 1
ATOM 2709 O O . SER A 1 338 ? -10.110 31.557 -9.581 1.00 85.31 338 SER A O 1
ATOM 2711 N N . VAL A 1 339 ? -9.197 31.452 -11.620 1.00 87.81 339 VAL A N 1
ATOM 2712 C CA . VAL A 1 339 ? -8.814 30.042 -11.497 1.00 87.81 339 VAL A CA 1
ATOM 2713 C C . VAL A 1 339 ? -7.481 29.937 -10.777 1.00 87.81 339 VAL A C 1
ATOM 2715 O O . VAL A 1 339 ? -6.503 30.567 -11.176 1.00 87.81 339 VAL A O 1
ATOM 2718 N N . VAL A 1 340 ? -7.433 29.073 -9.769 1.00 86.69 340 VAL A N 1
ATOM 2719 C CA . VAL A 1 340 ? -6.195 28.615 -9.139 1.00 86.69 340 VAL A CA 1
ATOM 2720 C C . VAL A 1 340 ? -6.032 27.141 -9.471 1.00 86.69 340 VAL A C 1
ATOM 2722 O O . VAL A 1 340 ? -6.833 26.307 -9.040 1.00 86.69 340 VAL A O 1
ATOM 2725 N N . VAL A 1 341 ? -5.004 26.801 -10.245 1.00 84.19 341 VAL A N 1
ATOM 2726 C CA . VAL A 1 341 ? -4.653 25.403 -10.486 1.00 84.19 341 VAL A CA 1
ATOM 2727 C C . VAL A 1 341 ? -3.695 24.986 -9.393 1.00 84.19 341 VAL A C 1
ATOM 2729 O O . VAL A 1 341 ? -2.539 25.369 -9.393 1.00 84.19 341 VAL A O 1
ATOM 2732 N N . ARG A 1 342 ? -4.152 24.151 -8.467 1.00 79.56 342 ARG A N 1
ATOM 2733 C CA . ARG A 1 342 ? -3.286 23.576 -7.448 1.00 79.56 342 ARG A CA 1
ATOM 2734 C C . ARG A 1 342 ? -2.867 22.186 -7.905 1.00 79.56 342 ARG A C 1
ATOM 2736 O O . ARG A 1 342 ? -3.610 21.224 -7.656 1.00 79.56 342 ARG A O 1
ATOM 2743 N N . PRO A 1 343 ? -1.700 22.024 -8.562 1.00 71.94 343 PRO A N 1
ATOM 2744 C CA . PRO A 1 343 ? -1.154 20.698 -8.754 1.00 71.94 343 PRO A CA 1
ATOM 2745 C C . PRO A 1 343 ? -1.050 20.027 -7.389 1.00 71.94 343 PRO A C 1
ATOM 2747 O O . PRO A 1 343 ? -0.905 20.710 -6.366 1.00 71.94 343 PRO A O 1
ATOM 2750 N N . LYS A 1 344 ? -1.098 18.691 -7.339 1.00 63.91 344 LYS A N 1
ATOM 2751 C CA . LYS A 1 344 ? -0.611 18.001 -6.147 1.00 63.91 344 LYS A CA 1
ATOM 2752 C C . LYS A 1 344 ? 0.881 18.270 -6.071 1.00 63.91 344 LYS A C 1
ATOM 2754 O O . LYS A 1 344 ? 1.691 17.473 -6.538 1.00 63.91 344 LYS A O 1
ATOM 2759 N N . ASN A 1 345 ? 1.207 19.417 -5.487 1.00 51.19 345 ASN A N 1
ATOM 2760 C CA . ASN A 1 345 ? 2.528 19.799 -5.085 1.00 51.19 345 ASN A CA 1
ATOM 2761 C C . ASN A 1 345 ? 2.797 18.893 -3.903 1.00 51.19 345 ASN A C 1
ATOM 2763 O O . ASN A 1 345 ? 2.391 19.106 -2.760 1.00 51.19 345 ASN A O 1
ATOM 2767 N N . ALA A 1 346 ? 3.306 17.738 -4.269 1.00 47.41 346 ALA A N 1
ATOM 2768 C CA . ALA A 1 346 ? 3.952 16.827 -3.393 1.00 47.41 346 ALA A CA 1
ATOM 2769 C C . ALA A 1 346 ? 5.134 17.663 -2.889 1.00 47.41 346 ALA A C 1
ATOM 2771 O O . ALA A 1 346 ? 6.100 17.887 -3.609 1.00 47.41 346 ALA A O 1
ATOM 2772 N N . SER A 1 347 ? 4.910 18.349 -1.765 1.00 37.44 347 SER A N 1
ATOM 2773 C CA . SER A 1 347 ? 5.853 19.323 -1.236 1.00 37.44 347 SER A CA 1
ATOM 2774 C C . SER A 1 347 ? 7.221 18.661 -1.171 1.00 37.44 347 SER A C 1
ATOM 2776 O O . SER A 1 347 ? 7.296 17.444 -0.965 1.00 37.44 347 SER A O 1
ATOM 2778 N N . ALA A 1 348 ? 8.276 19.461 -1.313 1.00 42.34 348 ALA A N 1
ATOM 2779 C CA . ALA A 1 348 ? 9.688 19.069 -1.297 1.00 42.34 348 ALA A CA 1
ATOM 2780 C C . ALA A 1 348 ? 10.132 18.192 -0.096 1.00 42.34 348 ALA A C 1
ATOM 2782 O O . ALA A 1 348 ? 11.306 17.879 0.037 1.00 42.34 348 ALA A O 1
ATOM 2783 N N . VAL A 1 349 ? 9.207 17.791 0.781 1.00 47.53 349 VAL A N 1
ATOM 2784 C CA . VAL A 1 349 ? 9.418 17.052 2.022 1.00 47.53 349 VAL A CA 1
ATOM 2785 C C . VAL A 1 349 ? 8.567 15.773 2.127 1.00 47.53 349 VAL A C 1
ATOM 2787 O O . VAL A 1 349 ? 8.734 15.058 3.103 1.00 47.53 349 VAL A O 1
ATOM 2790 N N . PHE A 1 350 ? 7.659 15.419 1.197 1.00 47.56 350 PHE A N 1
ATOM 2791 C CA . PHE A 1 350 ? 6.814 14.223 1.441 1.00 47.56 350 PHE A CA 1
ATOM 2792 C C . PHE A 1 350 ? 6.469 13.325 0.260 1.00 47.56 350 PHE A C 1
ATOM 2794 O O . PHE A 1 350 ? 6.199 12.148 0.490 1.00 47.56 350 PHE A O 1
ATOM 2801 N N . LYS A 1 351 ? 6.455 13.818 -0.980 1.00 48.00 351 LYS A N 1
ATOM 2802 C CA . LYS A 1 351 ? 6.362 12.999 -2.202 1.00 48.00 351 LYS A CA 1
ATOM 2803 C C . LYS A 1 351 ? 7.032 13.821 -3.326 1.00 48.00 351 LYS A C 1
ATOM 2805 O O . LYS A 1 351 ? 6.857 15.028 -3.332 1.00 48.00 351 LYS A O 1
ATOM 2810 N N . PRO A 1 352 ? 7.785 13.254 -4.271 1.00 48.91 352 PRO A N 1
ATOM 2811 C CA . PRO A 1 352 ? 8.270 13.976 -5.432 1.00 48.91 352 PRO A CA 1
ATOM 2812 C C . PRO A 1 352 ? 7.092 14.189 -6.378 1.00 48.91 352 PRO A C 1
ATOM 2814 O O . PRO A 1 352 ? 6.473 13.235 -6.871 1.00 48.91 352 PRO A O 1
ATOM 2817 N N . ALA A 1 353 ? 6.755 15.451 -6.613 1.00 49.41 353 ALA A N 1
ATOM 2818 C CA . ALA A 1 353 ? 5.994 15.823 -7.791 1.00 49.41 353 ALA A CA 1
ATOM 2819 C C . ALA A 1 353 ? 6.919 15.549 -8.981 1.00 49.41 353 ALA A C 1
ATOM 2821 O O . ALA A 1 353 ? 8.073 15.963 -8.965 1.00 49.41 353 ALA A O 1
ATOM 2822 N N . ARG A 1 354 ? 6.459 14.799 -9.987 1.00 58.94 354 ARG A N 1
ATOM 2823 C CA . ARG A 1 354 ? 7.304 14.475 -11.156 1.00 58.94 354 ARG A CA 1
ATOM 2824 C C . ARG A 1 354 ? 7.175 15.452 -12.306 1.00 58.94 354 ARG A C 1
ATOM 2826 O O . ARG A 1 354 ? 7.727 15.215 -13.374 1.00 58.94 354 ARG A O 1
ATOM 2833 N N . VAL A 1 355 ? 6.399 16.499 -12.088 1.00 62.31 355 VAL A N 1
ATOM 2834 C CA . VAL A 1 355 ? 6.254 17.615 -13.002 1.00 62.31 355 VAL A CA 1
ATOM 2835 C C . VAL A 1 355 ? 6.289 18.881 -12.172 1.00 62.31 355 VAL A C 1
ATOM 2837 O O . VAL A 1 355 ? 5.600 18.970 -11.149 1.00 62.31 355 VAL A O 1
ATOM 2840 N N . SER A 1 356 ? 7.129 19.822 -12.581 1.00 68.25 356 SER A N 1
ATOM 2841 C CA . SER A 1 356 ? 7.173 21.143 -11.976 1.00 68.25 356 SER A CA 1
ATOM 2842 C C . SER A 1 356 ? 5.890 21.913 -12.288 1.00 68.25 356 SER A C 1
ATOM 2844 O O . SER A 1 356 ? 5.101 21.542 -13.165 1.00 68.25 356 SER A O 1
ATOM 2846 N N . THR A 1 357 ? 5.677 23.007 -11.569 1.00 73.81 357 THR A N 1
ATOM 2847 C CA . THR A 1 357 ? 4.578 23.935 -11.837 1.00 73.81 357 THR A CA 1
ATOM 2848 C C . THR A 1 357 ? 4.625 24.450 -13.282 1.00 73.81 357 THR A C 1
ATOM 2850 O O . THR A 1 357 ? 3.595 24.527 -13.948 1.00 73.81 357 THR A O 1
ATOM 2853 N N . GLU A 1 358 ? 5.823 24.704 -13.810 1.00 76.06 358 GLU A N 1
ATOM 2854 C CA . GLU A 1 358 ? 6.055 25.121 -15.197 1.00 76.06 358 GLU A CA 1
ATOM 2855 C C . GLU A 1 358 ? 5.640 24.030 -16.187 1.00 76.06 358 GLU A C 1
ATOM 2857 O O . GLU A 1 358 ? 4.908 24.302 -17.134 1.00 76.06 358 GLU A O 1
ATOM 2862 N N . GLN A 1 359 ? 6.013 22.773 -15.936 1.00 77.50 359 GLN A N 1
ATOM 2863 C CA . GLN A 1 359 ? 5.619 21.653 -16.795 1.00 77.50 359 GLN A CA 1
ATOM 2864 C C . GLN A 1 359 ? 4.099 21.427 -16.783 1.00 77.50 359 GLN A C 1
ATOM 2866 O O . GLN A 1 359 ? 3.505 21.104 -17.811 1.00 77.50 359 GLN A O 1
ATOM 2871 N N . ILE A 1 360 ? 3.434 21.632 -15.639 1.00 77.75 360 ILE A N 1
ATOM 2872 C CA . ILE A 1 360 ? 1.964 21.633 -15.583 1.00 77.75 360 ILE A CA 1
ATOM 2873 C C . ILE A 1 360 ? 1.393 22.797 -16.396 1.00 77.75 360 ILE A C 1
ATOM 2875 O O . ILE A 1 360 ? 0.407 22.603 -17.109 1.00 77.75 360 ILE A O 1
ATOM 2879 N N . SER A 1 361 ? 2.003 23.983 -16.311 1.00 80.50 361 SER A N 1
ATOM 2880 C CA . SER A 1 361 ? 1.616 25.150 -17.109 1.00 80.50 361 SER A CA 1
ATOM 2881 C C . SER A 1 361 ? 1.621 24.821 -18.594 1.00 80.50 361 SER A C 1
ATOM 2883 O O . SER A 1 361 ? 0.612 25.024 -19.266 1.00 80.50 361 SER A O 1
ATOM 2885 N N . GLU A 1 362 ? 2.708 24.235 -19.094 1.00 82.25 362 GLU A N 1
ATOM 2886 C CA . GLU A 1 362 ? 2.847 23.819 -20.491 1.00 82.25 362 GLU A CA 1
ATOM 2887 C C . GLU A 1 362 ? 1.749 22.831 -20.907 1.00 82.25 362 GLU A C 1
ATOM 2889 O O . GLU A 1 362 ? 1.064 23.049 -21.911 1.00 82.25 362 GLU A O 1
ATOM 2894 N N . VAL A 1 363 ? 1.508 21.791 -20.098 1.00 78.25 363 VAL A N 1
ATOM 2895 C CA . VAL A 1 363 ? 0.444 20.799 -20.345 1.00 78.25 363 VAL A CA 1
ATOM 2896 C C . VAL A 1 363 ? -0.934 21.464 -20.441 1.00 78.25 363 VAL A C 1
ATOM 2898 O O . VAL A 1 363 ? -1.750 21.085 -21.286 1.00 78.25 363 VAL A O 1
ATOM 2901 N N . LEU A 1 364 ? -1.191 22.482 -19.618 1.00 79.56 364 LEU A N 1
ATOM 2902 C CA . LEU A 1 364 ? -2.458 23.215 -19.573 1.00 79.56 364 LEU A CA 1
ATOM 2903 C C . LEU A 1 364 ? -2.512 24.428 -20.518 1.00 79.56 364 LEU A C 1
ATOM 2905 O O . LEU A 1 364 ? -3.468 25.195 -20.467 1.00 79.56 364 LEU A O 1
ATOM 2909 N N . GLY A 1 365 ? -1.543 24.585 -21.427 1.00 76.25 365 GLY A N 1
ATOM 2910 C CA . GLY A 1 365 ? -1.555 25.647 -22.439 1.00 76.25 365 GLY A CA 1
ATOM 2911 C C . GLY A 1 365 ? -1.085 27.016 -21.938 1.00 76.25 365 GLY A C 1
ATOM 2912 O O . GLY A 1 365 ? -1.566 28.032 -22.425 1.00 76.25 365 GLY A O 1
ATOM 2913 N N . GLY A 1 366 ? -0.158 27.046 -20.981 1.00 74.44 366 GLY A N 1
ATOM 2914 C CA . GLY A 1 366 ? 0.496 28.262 -20.489 1.00 74.44 366 GLY A CA 1
ATOM 2915 C C . GLY A 1 366 ? -0.249 28.992 -19.370 1.00 74.44 366 GLY A C 1
ATOM 2916 O O . GLY A 1 366 ? 0.067 30.147 -19.091 1.00 74.44 366 GLY A O 1
ATOM 2917 N N . ILE A 1 367 ? -1.228 28.354 -18.720 1.00 73.62 367 ILE A N 1
ATOM 2918 C CA . ILE A 1 367 ? -1.912 28.908 -17.539 1.00 73.62 367 ILE A CA 1
ATOM 2919 C C . ILE A 1 367 ? -0.897 29.003 -16.398 1.00 73.62 367 ILE A C 1
ATOM 2921 O O . ILE A 1 367 ? -0.295 27.990 -16.061 1.00 73.62 367 ILE A O 1
ATOM 2925 N N . LYS A 1 368 ? -0.694 30.196 -15.820 1.00 69.25 368 LYS A N 1
ATOM 2926 C CA . LYS A 1 368 ? 0.346 30.470 -14.801 1.00 69.25 368 LYS A CA 1
ATOM 2927 C C . LYS A 1 368 ? -0.181 30.673 -13.374 1.00 69.25 368 LYS A C 1
ATOM 2929 O O . LYS A 1 368 ? 0.623 30.857 -12.467 1.00 69.25 368 LYS A O 1
ATOM 2934 N N . ASN A 1 369 ? -1.498 30.650 -13.167 1.00 69.94 369 ASN A N 1
ATOM 2935 C CA . ASN A 1 369 ? -2.096 30.851 -11.844 1.00 69.94 369 ASN A CA 1
ATOM 2936 C C . ASN A 1 369 ? -2.034 29.547 -11.030 1.00 69.94 369 ASN A C 1
ATOM 2938 O O . ASN A 1 369 ? -2.923 28.697 -11.153 1.00 69.94 369 ASN A O 1
ATOM 2942 N N . PHE A 1 370 ? -0.971 29.401 -10.235 1.00 62.31 370 PHE A N 1
ATOM 2943 C CA . PHE A 1 370 ? -0.636 28.208 -9.449 1.00 62.31 370 PHE A CA 1
ATOM 2944 C C . PHE A 1 370 ? -0.558 28.452 -7.946 1.00 62.31 370 PHE A C 1
ATOM 2946 O O . PHE A 1 370 ? -0.099 29.550 -7.559 1.00 62.31 370 PHE A O 1
#

Foldseek 3Di:
DLVLLLVVLQVCCVVPNDDQQEAEPDDLLLLAAQDLLRLVQSVLDPNNSSVSSVLSNCQNNVDPPRYPYDYDPVVSVVSVQQCVQALSLQADDDDDDPVLVVLCVVCLDFQEAEAAAPDDPVVQCVVCVVVVHHRHYDDLHDGRDRDDDDPPQLVPQDDPDDPPDDDVVSVSVVCSSHPNCCVTVVVVVLVVSLCVRRPHPDAHQEYEHAPCLNRHPSCVVVVCVPVVPHNYAYEYEHDDDLQVPDPDDAPVNVSCQVPGQAYEYCDDDPDDPRYDDDHDRDPPVDDDDDPVAFAEAEAEQDGPCQQVCVRSDPDDPVPVLVVVLVVLVPDDPVNNVRYAYHYPCCDPRHGDRPADLVRSCVSSPNRNRD

Secondary structure (DSSP, 8-state):
-HHHHHHHHHHHHHHH-S---PEE---HHHH--SSHHHHHHHTTSHHHHHHHHHHHHHHHHT-STT--EE--HHHHHHHHHHHHH--TTPPPP-PPPHHHHHHHHH-SS-SEEEES--S-HHHHHHHHHHTT-----------PPPPPP-HHHHHT---S---SSHHHHHHHHHHHHHS-GGGTTTHHHHHHHHHHHH--SS--SEEEESSHHHH-HHHHHHHHHHHHHSS-EEEEE--SS-TTTSSS--HHHHHHHHH-SEEEESS--SS-SSEEE---S---------TTS-EEEE-----TTHHHH--S-S--HHHHHHHHHHHHHTS-HHHHHTEEEE-----TTTS--SS-HHHHHHHTTS----

Radius of gyration: 23.85 Å; chains: 1; bounding box: 55×61×66 Å

pLDDT: mean 80.36, std 13.18, range [37.44, 97.5]